Protein AF-A0A973RMR7-F1 (afdb_monomer_lite)

pLDDT: mean 83.88, std 19.22, range [31.8, 98.25]

Structure (mmCIF, N/CA/C/O backbone):
data_AF-A0A973RMR7-F1
#
_entry.id   AF-A0A973RMR7-F1
#
loop_
_atom_site.group_PDB
_atom_site.id
_atom_site.type_symbol
_atom_site.label_atom_id
_atom_site.label_alt_id
_atom_site.label_comp_id
_atom_site.label_asym_id
_atom_site.label_entity_id
_atom_site.label_seq_id
_atom_site.pdbx_PDB_ins_code
_atom_site.Cartn_x
_atom_site.Cartn_y
_atom_site.Cartn_z
_atom_site.occupancy
_atom_site.B_iso_or_equiv
_atom_site.auth_seq_id
_atom_site.auth_comp_id
_atom_site.auth_asym_id
_atom_site.auth_atom_id
_atom_site.pdbx_PDB_model_num
ATOM 1 N N . MET A 1 1 ? 3.724 9.088 3.576 1.00 36.47 1 MET A N 1
ATOM 2 C CA . MET A 1 1 ? 3.525 9.500 2.167 1.00 36.47 1 MET A CA 1
ATOM 3 C C . MET A 1 1 ? 2.752 8.393 1.488 1.00 36.47 1 MET A C 1
ATOM 5 O O . MET A 1 1 ? 3.232 7.269 1.512 1.00 36.47 1 MET A O 1
ATOM 9 N N . ALA A 1 2 ? 1.560 8.678 0.967 1.00 46.03 2 ALA A N 1
ATOM 10 C CA . ALA A 1 2 ? 0.826 7.706 0.164 1.00 46.03 2 ALA A CA 1
ATOM 11 C C . ALA A 1 2 ? 1.626 7.434 -1.120 1.00 46.03 2 ALA A C 1
ATOM 13 O O . ALA A 1 2 ? 1.956 8.371 -1.848 1.00 46.03 2 ALA A O 1
ATOM 14 N N . THR A 1 3 ? 2.009 6.178 -1.343 1.00 65.12 3 THR A N 1
ATOM 15 C CA . THR A 1 3 ? 2.605 5.732 -2.605 1.00 65.12 3 THR A CA 1
ATOM 16 C C . THR A 1 3 ? 1.536 5.850 -3.687 1.00 65.12 3 THR A C 1
ATOM 18 O O . THR A 1 3 ? 0.402 5.440 -3.455 1.00 65.12 3 THR A O 1
ATOM 21 N N . ASP A 1 4 ? 1.867 6.451 -4.833 1.00 80.69 4 ASP A N 1
ATOM 22 C CA . ASP A 1 4 ? 0.968 6.487 -5.990 1.00 80.69 4 ASP A CA 1
ATOM 23 C C . ASP A 1 4 ? 0.630 5.035 -6.383 1.00 80.69 4 ASP A C 1
ATOM 25 O O . ASP A 1 4 ? 1.552 4.313 -6.775 1.00 80.69 4 ASP A O 1
ATOM 29 N N . PRO A 1 5 ? -0.632 4.574 -6.254 1.00 80.00 5 PRO A N 1
ATOM 30 C CA . PRO A 1 5 ? -0.984 3.171 -6.496 1.00 80.00 5 PRO A CA 1
ATOM 31 C C . PRO A 1 5 ? -0.630 2.738 -7.923 1.00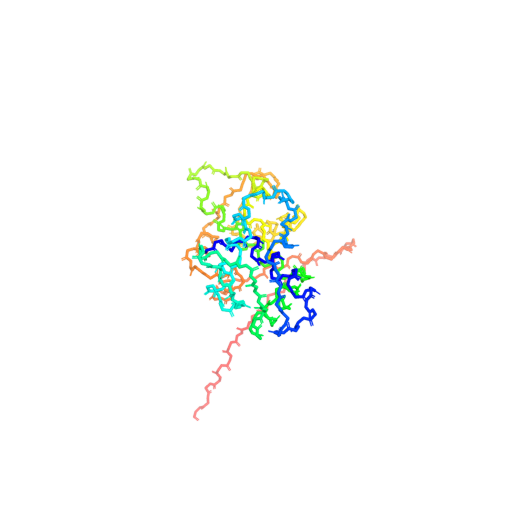 80.00 5 PRO A C 1
ATOM 33 O O . PRO A 1 5 ? -0.222 1.602 -8.161 1.00 80.00 5 PRO A O 1
ATOM 36 N N . HIS A 1 6 ? -0.669 3.682 -8.860 1.00 89.25 6 HIS A N 1
ATOM 37 C CA . HIS A 1 6 ? -0.343 3.445 -10.254 1.00 89.25 6 HIS A CA 1
ATOM 38 C C . HIS A 1 6 ? 1.160 3.278 -10.508 1.00 89.25 6 HIS A C 1
ATOM 40 O O . HIS A 1 6 ? 1.548 2.678 -11.510 1.00 89.25 6 HIS A O 1
ATOM 46 N N . ALA A 1 7 ? 2.025 3.772 -9.615 1.00 92.19 7 ALA A N 1
ATOM 47 C CA . ALA A 1 7 ? 3.462 3.533 -9.715 1.00 92.19 7 ALA A CA 1
ATOM 48 C C . ALA A 1 7 ? 3.795 2.053 -9.480 1.00 92.19 7 ALA A C 1
ATOM 50 O O . ALA A 1 7 ? 4.645 1.505 -10.179 1.00 92.19 7 ALA A O 1
ATOM 51 N N . ASP A 1 8 ? 3.110 1.396 -8.543 1.00 92.00 8 ASP A N 1
ATOM 52 C CA . ASP A 1 8 ? 3.277 -0.038 -8.292 1.00 92.00 8 ASP A CA 1
ATOM 53 C C . ASP A 1 8 ? 2.728 -0.888 -9.445 1.00 92.00 8 ASP A C 1
ATOM 55 O O . ASP A 1 8 ? 3.419 -1.789 -9.922 1.00 92.00 8 ASP A O 1
ATOM 59 N N . GLU A 1 9 ? 1.544 -0.546 -9.968 1.00 91.88 9 GLU A N 1
ATOM 60 C CA . GLU A 1 9 ? 0.986 -1.190 -11.166 1.00 91.88 9 GLU A CA 1
ATOM 61 C C . GLU A 1 9 ? 1.939 -1.090 -12.370 1.00 91.88 9 GLU A C 1
ATOM 63 O O . GLU A 1 9 ? 2.210 -2.089 -13.042 1.00 91.88 9 GLU A O 1
ATOM 68 N N . LEU A 1 10 ? 2.484 0.105 -12.637 1.00 93.88 10 LEU A N 1
ATOM 69 C CA . LEU A 1 10 ? 3.446 0.325 -13.720 1.00 93.88 10 LEU A CA 1
ATOM 70 C C . LEU A 1 10 ? 4.733 -0.483 -13.504 1.00 93.88 10 LEU A C 1
ATOM 72 O O . LEU A 1 10 ? 5.285 -1.036 -14.457 1.00 93.88 10 LEU A O 1
ATOM 76 N N . LEU A 1 11 ? 5.209 -0.565 -12.260 1.00 95.25 11 LEU A N 1
ATOM 77 C CA . LEU A 1 11 ? 6.409 -1.314 -11.902 1.00 95.25 11 LEU A CA 1
ATOM 78 C C . LEU A 1 11 ? 6.220 -2.825 -12.123 1.00 95.25 11 LEU A C 1
ATOM 80 O O . LEU A 1 11 ? 7.107 -3.476 -12.682 1.00 95.25 11 LEU A O 1
ATOM 84 N N . PHE A 1 12 ? 5.065 -3.380 -11.748 1.00 94.50 12 PHE A N 1
ATOM 85 C CA . PHE A 1 12 ? 4.734 -4.788 -11.990 1.00 94.50 12 PHE A CA 1
ATOM 86 C C . PHE A 1 12 ? 4.559 -5.097 -13.472 1.00 94.50 12 PHE A C 1
ATOM 88 O O . PHE A 1 12 ? 5.142 -6.071 -13.957 1.00 94.50 12 PHE A O 1
ATOM 95 N N . TRP A 1 13 ? 3.845 -4.240 -14.206 1.00 94.94 13 TRP A N 1
ATOM 96 C CA . TRP A 1 13 ? 3.714 -4.369 -15.655 1.00 94.94 13 TRP A CA 1
ATOM 97 C C . TRP A 1 13 ? 5.076 -4.358 -16.350 1.00 94.94 13 TRP A C 1
ATOM 99 O O . TRP A 1 13 ? 5.323 -5.165 -17.249 1.00 94.94 13 TRP A O 1
ATOM 109 N N . ALA A 1 14 ? 5.980 -3.471 -15.926 1.00 95.81 14 ALA A N 1
ATOM 110 C CA . ALA A 1 14 ? 7.320 -3.398 -16.486 1.00 95.81 14 ALA A CA 1
ATOM 111 C C . ALA A 1 14 ? 8.118 -4.678 -16.211 1.00 95.81 14 ALA A C 1
ATOM 113 O O . ALA A 1 14 ? 8.730 -5.216 -17.132 1.00 95.81 14 ALA A O 1
ATOM 114 N N . LEU A 1 15 ? 8.062 -5.203 -14.982 1.00 96.56 15 LEU A N 1
ATOM 115 C CA . LEU A 1 15 ? 8.720 -6.461 -14.615 1.00 96.56 15 LEU A CA 1
ATOM 116 C C . LEU A 1 15 ? 8.210 -7.642 -15.454 1.00 96.56 15 LEU A C 1
ATOM 118 O O . LEU A 1 15 ? 9.006 -8.471 -15.887 1.00 96.56 15 LEU A O 1
ATOM 122 N N . GLU A 1 16 ? 6.902 -7.717 -15.706 1.00 94.88 16 GLU A N 1
ATOM 123 C CA . GLU A 1 16 ? 6.293 -8.768 -16.541 1.00 94.88 16 GLU A CA 1
ATOM 124 C C . GLU A 1 16 ? 6.674 -8.618 -18.007 1.00 94.88 16 GLU A C 1
ATOM 126 O O . GLU A 1 16 ? 7.052 -9.592 -18.654 1.00 94.88 16 GLU A O 1
ATOM 131 N N . SER A 1 17 ? 6.620 -7.389 -18.514 1.00 95.50 17 SER A N 1
ATOM 132 C CA . SER A 1 17 ? 6.880 -7.088 -19.920 1.00 95.50 17 SER A CA 1
ATOM 133 C C . SER A 1 17 ? 8.334 -7.333 -20.315 1.00 95.50 17 SER A C 1
ATOM 135 O O . SER A 1 17 ? 8.595 -7.692 -21.462 1.00 95.50 17 SER A O 1
ATOM 137 N N . THR A 1 18 ? 9.282 -7.142 -19.392 1.00 95.69 18 THR A N 1
ATOM 138 C CA . THR A 1 18 ? 10.713 -7.353 -19.662 1.00 95.69 18 THR A CA 1
ATOM 139 C C . THR A 1 18 ? 11.257 -8.663 -19.110 1.00 95.69 18 THR A C 1
ATOM 141 O O . THR A 1 18 ? 12.414 -8.982 -19.372 1.00 95.69 18 THR A O 1
ATOM 144 N N . ALA A 1 19 ? 10.474 -9.406 -18.320 1.00 94.38 19 ALA A N 1
ATOM 145 C CA . ALA A 1 19 ? 10.962 -10.532 -17.520 1.00 94.38 19 ALA A CA 1
ATOM 146 C C . ALA A 1 19 ? 12.213 -10.174 -16.680 1.00 94.38 19 ALA A C 1
ATOM 148 O O . ALA A 1 19 ? 13.113 -10.995 -16.503 1.00 94.38 19 ALA A O 1
ATOM 149 N N . GLY A 1 20 ? 12.288 -8.927 -16.198 1.00 92.31 20 GLY A N 1
ATOM 150 C CA . GLY A 1 20 ? 13.421 -8.408 -15.424 1.00 92.31 20 GLY A CA 1
ATOM 151 C C . GLY A 1 20 ? 14.620 -7.924 -16.250 1.00 92.31 20 GLY A C 1
ATOM 152 O O . GLY A 1 20 ? 15.616 -7.493 -15.669 1.00 92.31 20 GLY A O 1
ATOM 153 N N . ASP A 1 21 ? 14.553 -7.939 -17.585 1.00 93.94 21 ASP A N 1
ATOM 154 C CA . ASP 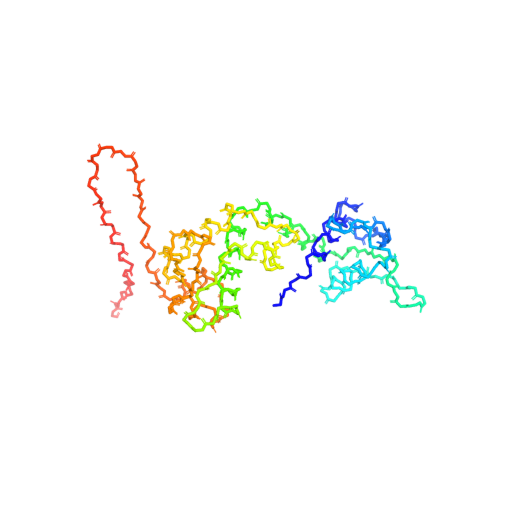A 1 21 ? 15.616 -7.397 -18.437 1.00 93.94 21 ASP A CA 1
ATOM 155 C C . ASP A 1 21 ? 15.699 -5.864 -18.315 1.00 93.94 21 ASP A C 1
ATOM 157 O O . ASP A 1 21 ? 14.812 -5.125 -18.750 1.00 93.94 21 ASP A O 1
ATOM 161 N N . THR A 1 22 ? 16.800 -5.376 -17.737 1.00 95.56 22 THR A N 1
ATOM 162 C CA . THR A 1 22 ? 17.070 -3.942 -17.529 1.00 95.56 22 THR A CA 1
ATOM 163 C C . THR A 1 22 ? 17.533 -3.216 -18.795 1.00 95.56 22 THR A C 1
ATOM 165 O O . THR A 1 22 ? 17.734 -2.004 -18.773 1.00 95.56 22 THR A O 1
ATOM 168 N N . THR A 1 23 ? 17.767 -3.935 -19.894 1.00 94.19 23 THR A N 1
ATOM 169 C CA . THR A 1 23 ? 18.162 -3.355 -21.189 1.00 94.19 23 THR A CA 1
ATOM 170 C C . THR A 1 23 ? 16.969 -3.108 -22.113 1.00 94.19 23 THR A C 1
ATOM 172 O O . THR A 1 23 ? 17.085 -2.369 -23.096 1.00 94.19 23 THR A O 1
ATOM 175 N N . CYS A 1 24 ? 15.811 -3.683 -21.778 1.00 94.56 24 CYS A N 1
ATOM 176 C CA . CYS A 1 24 ? 14.580 -3.537 -22.533 1.00 94.56 24 CYS A CA 1
ATOM 177 C C . CYS A 1 24 ? 13.926 -2.173 -22.256 1.00 94.56 24 CYS A C 1
ATOM 179 O O . CYS A 1 24 ? 13.585 -1.844 -21.119 1.00 94.56 24 CYS A O 1
ATOM 181 N N . TRP A 1 25 ? 13.739 -1.383 -23.315 1.00 96.12 25 TRP A N 1
ATOM 182 C CA . TRP A 1 25 ? 13.028 -0.107 -23.256 1.00 96.12 25 TRP A CA 1
ATOM 183 C C . TRP A 1 25 ? 11.547 -0.320 -23.562 1.00 96.12 25 TRP A C 1
ATOM 185 O O . TRP A 1 25 ? 11.176 -0.772 -24.646 1.00 96.12 25 TRP A O 1
ATOM 195 N N . LEU A 1 26 ? 10.698 0.041 -22.608 1.00 95.38 26 LEU A N 1
ATOM 196 C CA . LEU A 1 26 ? 9.249 0.003 -22.713 1.00 95.38 26 LEU A CA 1
ATOM 197 C C . LEU A 1 26 ? 8.722 1.375 -23.100 1.00 95.38 26 LEU A C 1
ATOM 199 O O . LEU A 1 26 ? 9.166 2.392 -22.568 1.00 95.38 26 LEU A O 1
ATOM 203 N N . ARG A 1 27 ? 7.739 1.410 -23.999 1.00 93.25 27 ARG A N 1
ATOM 204 C CA . ARG A 1 27 ? 7.025 2.648 -24.305 1.00 93.25 27 ARG A CA 1
ATOM 205 C C . ARG A 1 27 ? 5.936 2.891 -23.273 1.00 93.25 27 ARG A C 1
ATOM 207 O O . ARG A 1 27 ? 5.151 1.989 -22.987 1.00 93.25 27 ARG A O 1
ATOM 214 N N . ILE A 1 28 ? 5.869 4.118 -22.766 1.00 88.75 28 ILE A N 1
ATOM 215 C CA . ILE A 1 28 ? 4.899 4.488 -21.731 1.00 88.75 28 ILE A CA 1
ATOM 216 C C . ILE A 1 28 ? 3.448 4.406 -22.230 1.00 88.75 28 ILE A C 1
ATOM 218 O O . ILE A 1 28 ? 2.555 4.056 -21.471 1.00 88.75 28 ILE A O 1
ATOM 222 N N . ASP A 1 29 ? 3.228 4.664 -23.523 1.00 87.94 29 ASP A N 1
ATOM 223 C CA . ASP A 1 29 ? 1.913 4.658 -24.178 1.00 87.94 29 ASP A CA 1
ATOM 224 C C . ASP A 1 29 ? 1.295 3.257 -24.323 1.00 87.94 29 ASP A C 1
ATOM 226 O O . ASP A 1 29 ? 0.148 3.126 -24.742 1.00 87.94 29 ASP A O 1
ATOM 230 N N . ARG A 1 30 ? 2.049 2.203 -23.986 1.00 88.94 30 ARG A N 1
ATOM 231 C CA . ARG A 1 30 ? 1.573 0.814 -23.982 1.00 88.94 30 ARG A CA 1
ATOM 232 C C . ARG A 1 30 ? 1.043 0.351 -22.634 1.00 88.94 30 ARG A C 1
ATOM 234 O O . ARG A 1 30 ? 0.477 -0.738 -22.568 1.00 88.94 30 ARG A O 1
ATOM 241 N N . TRP A 1 31 ? 1.248 1.135 -21.584 1.00 90.19 31 TRP A N 1
ATOM 242 C CA . TRP A 1 31 ? 0.711 0.845 -20.267 1.00 90.19 31 TRP A CA 1
ATOM 243 C C . TRP A 1 31 ? -0.556 1.664 -20.025 1.00 90.19 31 TRP A C 1
ATOM 245 O O . TRP A 1 31 ? -0.609 2.851 -20.345 1.00 90.19 31 TRP A O 1
ATOM 255 N N . ALA A 1 32 ? -1.561 1.020 -19.438 1.00 84.38 32 ALA A N 1
ATOM 256 C CA . ALA A 1 32 ? -2.772 1.662 -18.958 1.00 84.38 32 ALA A CA 1
ATOM 257 C C . ALA A 1 32 ? -3.109 1.093 -17.570 1.00 84.38 32 ALA A C 1
ATOM 259 O O . ALA A 1 32 ? -3.011 -0.126 -17.391 1.00 84.38 32 ALA A O 1
ATOM 260 N N . PRO A 1 33 ? -3.488 1.939 -16.598 1.00 81.12 33 PRO A N 1
ATOM 261 C CA . PRO A 1 33 ? -3.864 1.483 -15.264 1.00 81.12 33 PRO A CA 1
ATOM 262 C C . PRO A 1 33 ? -5.165 0.677 -15.320 1.00 81.12 33 PRO A C 1
ATOM 264 O O . PRO A 1 33 ? -6.055 0.979 -16.125 1.00 81.12 33 PRO A O 1
ATOM 267 N N . ALA A 1 34 ? -5.300 -0.317 -14.442 1.00 77.31 34 ALA A N 1
ATOM 268 C CA . ALA A 1 34 ? -6.453 -1.223 -14.448 1.00 77.31 34 ALA A CA 1
ATOM 269 C C . ALA A 1 34 ? -7.785 -0.483 -14.214 1.00 77.31 34 ALA A C 1
ATOM 271 O O . ALA A 1 34 ? -8.778 -0.749 -14.893 1.00 77.31 34 ALA A O 1
ATOM 272 N N . ASP A 1 35 ? -7.773 0.501 -13.312 1.00 71.19 35 ASP A N 1
ATOM 273 C CA . ASP A 1 35 ? -8.957 1.273 -12.912 1.00 71.19 35 ASP A CA 1
ATOM 274 C C . ASP A 1 35 ? -9.253 2.474 -13.836 1.00 71.19 35 ASP A C 1
ATOM 276 O O . ASP A 1 35 ? -10.293 3.122 -13.708 1.00 71.19 35 ASP A O 1
ATOM 280 N N . SER A 1 36 ? -8.363 2.785 -14.786 1.00 68.69 36 SER A N 1
ATOM 281 C CA . SER A 1 36 ? -8.552 3.873 -15.757 1.00 68.69 36 SER A CA 1
ATOM 282 C C . SER A 1 36 ? -7.939 3.519 -17.123 1.00 68.69 36 SER A C 1
ATOM 284 O O . SER A 1 36 ? -7.000 4.178 -17.578 1.00 68.69 36 SER A O 1
ATOM 286 N N . PRO A 1 37 ? -8.485 2.503 -17.822 1.00 64.88 37 PRO A N 1
ATOM 287 C CA . PRO A 1 37 ? -7.910 1.973 -19.063 1.00 64.88 37 PRO A CA 1
ATOM 288 C C . PRO A 1 37 ? -7.937 2.982 -20.221 1.00 64.88 37 PRO A C 1
ATOM 290 O O . PRO A 1 37 ? -7.193 2.853 -21.190 1.00 64.88 37 PRO A O 1
ATOM 293 N N . THR A 1 38 ? -8.790 4.002 -20.123 1.00 65.12 38 THR A N 1
ATOM 294 C CA . THR A 1 38 ? -8.836 5.148 -21.029 1.00 65.12 38 THR A CA 1
ATOM 295 C C . THR A 1 38 ? -8.360 6.386 -20.282 1.00 65.12 38 THR A C 1
ATOM 297 O O . THR A 1 38 ? -9.176 7.201 -19.859 1.00 65.12 38 THR A O 1
ATOM 300 N N . ASP A 1 39 ? -7.048 6.515 -20.095 1.00 68.88 39 ASP A N 1
ATOM 301 C CA . ASP A 1 39 ? -6.403 7.782 -19.736 1.00 68.88 39 ASP A CA 1
ATOM 302 C C . ASP A 1 39 ? -5.947 8.492 -21.028 1.00 68.88 39 ASP A C 1
ATOM 304 O O . ASP A 1 39 ? -4.809 8.312 -21.465 1.00 68.88 39 ASP A O 1
ATOM 308 N N . PRO A 1 40 ? -6.827 9.255 -21.708 1.00 62.47 40 PRO A N 1
ATOM 309 C CA . PRO A 1 40 ? -6.496 9.882 -22.983 1.00 62.47 40 PRO A CA 1
ATOM 310 C C . PRO A 1 40 ? -5.440 10.987 -22.855 1.00 62.47 40 PRO A C 1
ATOM 312 O O . PRO A 1 40 ? -4.857 11.357 -23.874 1.00 62.47 40 PRO A O 1
ATOM 315 N N . SER A 1 41 ? -5.197 11.534 -21.654 1.00 71.19 41 SER A N 1
ATOM 316 C CA . SER A 1 41 ? -4.134 12.526 -21.446 1.00 71.19 41 SER A CA 1
ATOM 317 C C . SER A 1 41 ? -2.775 11.879 -21.179 1.00 71.19 41 SER A C 1
ATOM 319 O O . SER A 1 41 ? -1.745 12.506 -21.426 1.00 71.19 41 SER A O 1
ATOM 321 N N . GLY A 1 42 ? -2.755 10.622 -20.725 1.00 80.69 42 GLY A N 1
ATOM 322 C CA . GLY A 1 42 ? -1.537 9.919 -20.323 1.00 80.69 42 GLY A CA 1
ATOM 323 C C . GLY A 1 42 ? -0.919 10.485 -19.043 1.00 80.69 42 GLY A C 1
ATOM 324 O O . GLY A 1 42 ? 0.229 10.164 -18.718 1.00 80.69 42 GLY A O 1
ATOM 325 N N . ASP A 1 43 ? -1.647 11.335 -18.313 1.00 87.06 43 ASP A N 1
ATOM 326 C CA . ASP A 1 43 ? -1.141 11.998 -17.115 1.00 87.06 43 ASP A CA 1
ATOM 327 C C . ASP A 1 43 ? -0.882 10.996 -15.989 1.00 87.06 43 ASP A C 1
ATOM 329 O O . ASP A 1 43 ? 0.068 11.170 -15.222 1.00 87.06 43 ASP A O 1
ATOM 333 N N . VAL A 1 44 ? -1.699 9.942 -15.879 1.00 88.62 44 VAL A N 1
ATOM 334 C CA . VAL A 1 44 ? -1.506 8.887 -14.876 1.00 88.62 44 VAL A CA 1
ATOM 335 C C . VAL A 1 44 ? -0.189 8.168 -15.139 1.00 88.62 44 VAL A C 1
ATOM 337 O O . VAL A 1 44 ? 0.626 8.028 -14.229 1.00 88.62 44 VAL A O 1
ATOM 340 N N . ALA A 1 45 ? 0.068 7.803 -16.395 1.00 90.00 45 ALA A N 1
ATOM 341 C CA . ALA A 1 45 ? 1.307 7.140 -16.782 1.00 90.00 45 ALA A CA 1
ATOM 342 C C . ALA A 1 45 ? 2.531 8.029 -16.542 1.00 90.00 45 ALA A C 1
ATOM 344 O O . ALA A 1 45 ? 3.523 7.578 -15.964 1.00 90.00 45 ALA A O 1
ATOM 345 N N . GLN A 1 46 ? 2.450 9.314 -16.904 1.00 92.12 46 GLN A N 1
ATOM 346 C CA . GLN A 1 46 ? 3.537 10.267 -16.667 1.00 92.12 46 GLN A CA 1
ATOM 347 C C . GLN A 1 46 ? 3.827 10.470 -15.176 1.00 92.12 46 GLN A C 1
ATOM 349 O O . GLN A 1 46 ? 4.997 10.552 -14.789 1.00 92.12 46 GLN A O 1
ATOM 354 N N . ARG A 1 47 ? 2.798 10.525 -14.321 1.00 92.31 47 ARG A N 1
ATOM 355 C CA . ARG A 1 47 ? 2.982 10.614 -12.863 1.00 92.31 47 ARG A CA 1
ATOM 356 C C . ARG A 1 47 ? 3.587 9.337 -12.288 1.00 92.31 47 ARG A C 1
ATOM 358 O O . ARG A 1 47 ? 4.570 9.431 -11.553 1.00 92.31 47 ARG A O 1
ATOM 365 N N . ALA A 1 48 ? 3.076 8.172 -12.680 1.00 92.44 48 ALA A N 1
ATOM 366 C CA . ALA A 1 48 ? 3.576 6.878 -12.229 1.00 92.44 48 ALA A CA 1
ATOM 367 C C . ALA A 1 48 ? 5.061 6.698 -12.586 1.00 92.44 48 ALA A C 1
ATOM 369 O O . ALA A 1 48 ? 5.889 6.456 -11.703 1.00 92.44 48 ALA A O 1
ATOM 370 N N . VAL A 1 49 ? 5.443 6.917 -13.853 1.00 94.50 49 VAL A N 1
ATOM 371 C CA . VAL A 1 49 ? 6.846 6.774 -14.277 1.00 94.50 49 VAL A CA 1
ATOM 372 C C . VAL A 1 49 ? 7.747 7.812 -13.610 1.00 94.50 49 VAL A C 1
ATOM 374 O O . VAL A 1 49 ? 8.868 7.491 -13.225 1.00 94.50 49 VAL A O 1
ATOM 377 N N . SER A 1 50 ? 7.267 9.045 -13.414 1.00 93.44 50 SER A N 1
ATOM 378 C CA . SER A 1 50 ? 8.042 10.090 -12.735 1.00 93.44 50 SER A CA 1
ATOM 379 C C . SER A 1 50 ? 8.293 9.740 -11.270 1.00 93.44 50 SER A C 1
ATOM 381 O O . SER A 1 50 ? 9.403 9.945 -10.780 1.00 93.44 50 SER A O 1
ATOM 383 N N . THR A 1 51 ? 7.300 9.159 -10.593 1.00 94.31 51 THR A N 1
ATOM 384 C CA . THR A 1 51 ? 7.438 8.639 -9.226 1.00 94.31 51 THR A CA 1
ATOM 385 C C . THR A 1 51 ? 8.489 7.532 -9.170 1.00 94.31 51 THR A C 1
ATOM 387 O O . THR A 1 51 ? 9.385 7.586 -8.328 1.00 94.31 51 THR A O 1
ATOM 390 N N . LEU A 1 52 ? 8.454 6.572 -10.100 1.00 95.62 52 LEU A N 1
ATOM 391 C CA . LEU A 1 52 ? 9.454 5.499 -10.165 1.00 95.62 52 LEU A CA 1
ATOM 392 C C . LEU A 1 52 ? 10.862 6.015 -10.502 1.00 95.62 52 LEU A C 1
ATOM 394 O O . LEU A 1 52 ? 11.844 5.502 -9.967 1.00 95.62 52 LEU A O 1
ATOM 398 N N . MET A 1 53 ? 10.978 7.036 -11.357 1.00 95.50 53 MET A N 1
ATOM 399 C CA . MET A 1 53 ? 12.260 7.681 -11.665 1.00 95.50 53 MET A CA 1
ATOM 400 C C . MET A 1 53 ? 12.830 8.407 -10.446 1.00 95.50 53 MET A C 1
ATOM 402 O O . MET A 1 53 ? 14.026 8.309 -10.189 1.00 95.50 53 MET A O 1
ATOM 406 N N . ALA A 1 54 ? 11.992 9.115 -9.682 1.00 94.81 54 ALA A N 1
ATOM 407 C CA . ALA A 1 54 ? 12.406 9.796 -8.454 1.00 94.81 54 ALA A CA 1
ATOM 408 C C . ALA A 1 54 ? 12.876 8.814 -7.365 1.00 94.81 54 ALA A C 1
ATOM 410 O O . ALA A 1 54 ? 13.682 9.180 -6.516 1.00 94.81 54 ALA A O 1
ATOM 411 N N . GLN A 1 55 ? 12.390 7.572 -7.410 1.00 95.00 55 GLN A N 1
ATOM 412 C CA . GLN A 1 55 ? 12.827 6.468 -6.552 1.00 95.00 55 GLN A CA 1
ATOM 413 C C . GLN A 1 55 ? 14.012 5.674 -7.136 1.00 95.00 55 GLN A C 1
ATOM 415 O O . GLN A 1 55 ? 14.407 4.669 -6.554 1.00 95.00 55 GLN A O 1
ATOM 420 N N . GLU A 1 56 ? 14.553 6.080 -8.292 1.00 96.81 56 GLU A N 1
ATOM 421 C CA . GLU A 1 56 ? 15.642 5.391 -9.010 1.00 96.81 56 GLU A CA 1
ATOM 422 C C . GLU A 1 56 ? 15.321 3.932 -9.407 1.00 96.81 56 GLU A C 1
ATOM 424 O O . GLU A 1 56 ? 16.209 3.126 -9.708 1.00 96.81 56 GLU A O 1
ATOM 429 N N . LEU A 1 57 ? 14.035 3.576 -9.455 1.00 97.19 57 LEU A N 1
ATOM 430 C CA . LEU A 1 57 ? 13.569 2.240 -9.840 1.00 97.19 57 LEU A CA 1
ATOM 431 C C . LEU A 1 57 ? 13.508 2.075 -11.361 1.00 97.19 57 LEU A C 1
ATOM 433 O O . LEU A 1 57 ? 13.620 0.965 -11.878 1.00 97.19 57 LEU A O 1
ATOM 437 N N . VAL A 1 58 ? 13.382 3.179 -12.095 1.00 97.12 58 VAL A N 1
ATOM 438 C CA . VAL A 1 58 ? 13.418 3.187 -13.560 1.00 97.12 58 VAL A CA 1
ATOM 439 C C . VAL A 1 58 ? 14.297 4.316 -14.082 1.00 97.12 58 VAL A C 1
ATOM 441 O O . VAL A 1 58 ? 14.455 5.358 -13.445 1.00 97.12 58 VAL A O 1
ATOM 444 N N . THR A 1 59 ? 14.837 4.127 -15.279 1.00 96.88 59 THR A N 1
ATOM 445 C CA . THR A 1 59 ? 15.460 5.184 -16.084 1.00 96.88 59 THR A CA 1
ATOM 446 C C . THR A 1 59 ? 14.545 5.528 -17.250 1.00 96.88 59 THR A C 1
ATOM 448 O O . THR A 1 59 ? 13.915 4.650 -17.830 1.00 96.88 59 THR A O 1
ATOM 451 N N . GLY A 1 60 ? 14.451 6.813 -17.596 1.00 94.56 60 GLY A N 1
ATOM 452 C CA . GLY A 1 60 ? 13.529 7.303 -18.623 1.00 94.56 60 GLY A CA 1
ATOM 453 C C . GLY A 1 60 ? 14.234 8.070 -19.736 1.00 94.56 60 GLY A C 1
ATOM 454 O O . GLY A 1 60 ? 15.175 8.825 -19.487 1.00 94.56 60 GLY A O 1
ATOM 455 N N . ARG A 1 61 ? 13.736 7.924 -20.965 1.00 94.69 61 ARG A N 1
ATOM 456 C CA . ARG A 1 61 ? 14.034 8.795 -22.107 1.00 94.69 61 ARG A CA 1
ATOM 457 C C . ARG A 1 61 ? 12.897 9.780 -22.287 1.00 94.69 61 ARG A C 1
ATOM 459 O O . ARG A 1 61 ? 11.726 9.403 -22.280 1.00 94.69 61 ARG A O 1
ATOM 466 N N . ARG A 1 62 ? 13.253 11.047 -22.471 1.00 93.25 62 ARG A N 1
ATOM 467 C CA . ARG A 1 62 ? 12.294 12.142 -22.606 1.00 93.25 62 ARG A CA 1
ATOM 468 C C . ARG A 1 62 ? 12.262 12.659 -24.036 1.00 93.25 62 ARG A C 1
ATOM 470 O O . ARG A 1 62 ? 13.303 12.771 -24.680 1.00 93.25 62 ARG A O 1
ATOM 477 N N . ALA A 1 63 ? 11.068 12.993 -24.509 1.00 90.12 63 ALA A N 1
ATOM 478 C CA . ALA A 1 63 ? 10.902 13.786 -25.717 1.00 90.12 63 ALA A CA 1
ATOM 479 C C . ALA A 1 63 ? 11.340 15.241 -25.478 1.00 90.12 63 ALA A C 1
ATOM 481 O O . ALA A 1 63 ? 11.564 15.669 -24.345 1.00 90.12 63 ALA A O 1
ATOM 482 N N . ILE A 1 64 ? 11.392 16.028 -26.557 1.00 87.06 64 ILE A N 1
ATOM 483 C CA . ILE A 1 64 ? 11.653 17.479 -26.503 1.00 87.06 64 ILE A CA 1
ATOM 484 C C . ILE A 1 64 ? 10.622 18.1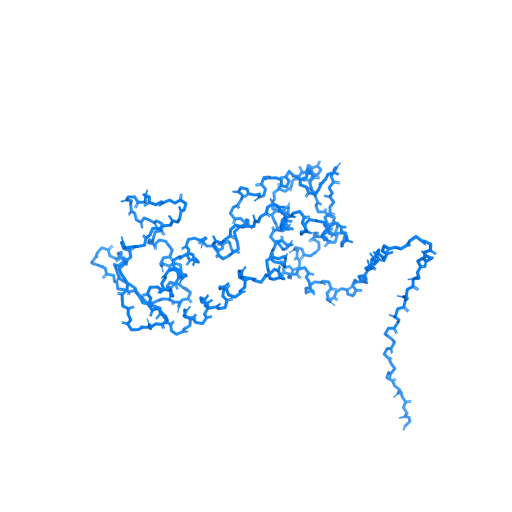99 -25.618 1.00 87.06 64 ILE A C 1
ATOM 486 O O . ILE A 1 64 ? 10.947 19.177 -24.960 1.00 87.06 64 ILE A O 1
ATOM 490 N N . THR A 1 65 ? 9.397 17.675 -25.534 1.00 86.25 65 THR A N 1
ATOM 491 C CA . THR A 1 65 ? 8.335 18.164 -24.642 1.00 86.25 65 THR A CA 1
ATOM 492 C C . THR A 1 65 ? 8.575 17.847 -23.158 1.00 86.25 65 THR A C 1
ATOM 494 O O . THR A 1 65 ? 7.703 18.101 -22.336 1.00 86.25 65 THR A O 1
ATOM 497 N N . HIS A 1 66 ? 9.728 17.270 -22.802 1.00 86.06 66 HIS A N 1
ATOM 498 C CA . HIS A 1 66 ? 10.119 16.803 -21.464 1.00 86.06 66 HIS A CA 1
ATOM 499 C C . HIS A 1 66 ? 9.299 15.642 -20.880 1.00 86.06 66 HIS A C 1
ATOM 501 O O . HIS A 1 66 ? 9.646 15.144 -19.802 1.00 86.06 66 HIS A O 1
ATOM 507 N N . LEU A 1 67 ? 8.285 15.171 -21.606 1.00 89.12 67 LEU A N 1
ATOM 508 C CA . LEU A 1 67 ? 7.512 13.975 -21.283 1.00 89.12 67 LEU A CA 1
ATOM 509 C C . LEU A 1 67 ? 8.363 12.721 -21.461 1.00 89.12 67 LEU A C 1
ATOM 511 O O . LEU A 1 67 ? 9.127 12.617 -22.426 1.00 89.12 67 LEU A O 1
ATOM 515 N N . VAL A 1 68 ? 8.224 11.764 -20.546 1.00 90.88 68 VAL A N 1
ATOM 516 C CA . VAL A 1 68 ? 8.866 10.454 -20.680 1.00 90.88 68 VAL A CA 1
ATOM 517 C C . VAL A 1 68 ? 8.152 9.698 -21.794 1.00 90.88 68 VAL A C 1
ATOM 519 O O . VAL A 1 68 ? 6.931 9.622 -21.794 1.00 90.88 68 VAL A O 1
ATOM 522 N N . VAL A 1 69 ? 8.891 9.169 -22.763 1.00 92.69 69 VAL A N 1
ATOM 523 C CA . VAL A 1 69 ? 8.322 8.391 -23.882 1.00 92.69 69 VAL A CA 1
ATOM 524 C C . VAL A 1 69 ? 8.670 6.915 -23.786 1.00 92.69 69 VAL A C 1
ATOM 526 O O . VAL A 1 69 ? 7.871 6.058 -24.160 1.00 92.69 69 VAL A O 1
ATOM 529 N N . GLU A 1 70 ? 9.847 6.623 -23.242 1.00 95.00 70 GLU A N 1
ATOM 530 C CA . GLU A 1 70 ? 10.332 5.273 -23.004 1.00 95.00 70 GLU A CA 1
ATOM 531 C C . GLU A 1 70 ? 10.986 5.203 -21.632 1.00 95.00 70 GLU A C 1
ATOM 533 O O . GLU A 1 70 ? 11.555 6.191 -21.157 1.00 95.00 70 GLU A O 1
ATOM 538 N N . PHE A 1 71 ? 10.956 4.031 -21.019 1.00 96.94 71 PHE A N 1
ATOM 539 C CA . PHE A 1 71 ? 11.653 3.775 -19.771 1.00 96.94 71 PHE A CA 1
ATOM 540 C C . PHE A 1 71 ? 12.141 2.327 -19.694 1.00 96.94 71 PHE A C 1
ATOM 542 O O . PHE A 1 71 ? 11.660 1.463 -20.421 1.00 96.94 71 PHE A O 1
ATOM 549 N N . SER A 1 72 ? 13.102 2.062 -18.818 1.00 97.56 72 SER A N 1
ATOM 550 C CA . SER A 1 72 ? 13.605 0.719 -18.517 1.00 97.56 72 SER A CA 1
ATOM 551 C C . SER A 1 72 ? 13.769 0.550 -17.011 1.00 97.56 72 SER A C 1
ATOM 553 O O . SER A 1 72 ? 14.080 1.518 -16.310 1.00 97.56 72 SER A O 1
ATOM 555 N N . LEU A 1 73 ? 13.583 -0.671 -16.507 1.00 97.88 73 LEU A N 1
ATOM 556 C CA . LEU A 1 73 ? 13.861 -0.984 -15.106 1.00 97.88 73 LEU A CA 1
ATOM 557 C C . LEU A 1 73 ? 15.352 -0.812 -14.807 1.00 97.88 73 LEU A C 1
ATOM 559 O O . LEU A 1 73 ? 16.207 -1.222 -15.593 1.00 97.88 73 LEU A O 1
ATOM 563 N N . THR A 1 74 ? 15.674 -0.265 -13.638 1.00 98.25 74 THR A N 1
ATOM 564 C CA . THR A 1 74 ? 17.026 -0.392 -13.085 1.00 98.25 74 THR A CA 1
ATOM 565 C C . THR A 1 74 ? 17.174 -1.749 -12.391 1.00 98.25 74 THR A C 1
ATOM 567 O O . THR A 1 74 ? 16.173 -2.374 -12.032 1.00 98.25 74 THR A O 1
ATOM 570 N N . PRO A 1 75 ? 18.404 -2.211 -12.101 1.00 97.88 75 PRO A N 1
ATOM 571 C CA . PRO A 1 75 ? 18.591 -3.388 -11.253 1.00 97.88 75 PRO A CA 1
ATOM 572 C C . PRO A 1 75 ? 17.938 -3.244 -9.869 1.00 97.88 75 PRO A C 1
ATOM 574 O O . PRO A 1 75 ? 17.520 -4.236 -9.278 1.00 97.88 75 PRO A O 1
ATOM 577 N N . ALA A 1 76 ? 17.863 -2.018 -9.334 1.00 97.50 76 ALA A N 1
ATOM 578 C CA . ALA A 1 76 ? 17.134 -1.737 -8.099 1.00 97.50 76 ALA A CA 1
ATOM 579 C C . ALA A 1 76 ? 15.617 -1.857 -8.304 1.00 97.50 76 ALA A C 1
ATOM 581 O O . ALA A 1 76 ? 14.953 -2.472 -7.476 1.00 97.50 76 ALA A O 1
ATOM 582 N N . GLY A 1 77 ? 15.102 -1.363 -9.433 1.00 97.06 77 GLY A N 1
ATOM 583 C CA . GLY A 1 77 ? 13.712 -1.528 -9.850 1.00 97.06 77 GLY A CA 1
ATOM 584 C C . GLY A 1 77 ? 13.267 -2.979 -9.936 1.00 97.06 77 GLY A C 1
ATOM 585 O O . GLY A 1 77 ? 12.219 -3.305 -9.395 1.00 97.06 77 GLY A O 1
ATOM 586 N N . VAL A 1 78 ? 14.073 -3.857 -10.543 1.00 97.81 78 VAL A N 1
ATOM 587 C CA . VAL A 1 78 ? 13.765 -5.298 -10.629 1.00 97.81 78 VAL A CA 1
ATOM 588 C C . VAL A 1 78 ? 13.623 -5.908 -9.235 1.00 97.81 78 VAL A C 1
ATOM 590 O O . VAL A 1 78 ? 12.578 -6.468 -8.918 1.00 97.81 78 VAL A O 1
ATOM 593 N N . ARG A 1 79 ? 14.633 -5.730 -8.371 1.00 97.69 79 ARG A N 1
ATOM 594 C CA . ARG A 1 79 ? 14.604 -6.279 -7.004 1.00 97.69 79 ARG A CA 1
ATOM 595 C C . ARG A 1 79 ? 13.436 -5.738 -6.189 1.00 97.69 79 ARG A C 1
ATOM 597 O O . ARG A 1 79 ? 12.823 -6.471 -5.421 1.00 97.69 79 ARG A O 1
ATOM 604 N N . GLU A 1 80 ? 13.147 -4.450 -6.330 1.00 96.25 80 GLU A N 1
ATOM 605 C CA . GLU A 1 80 ? 12.048 -3.818 -5.614 1.00 96.25 80 GLU A CA 1
ATOM 606 C C . GLU A 1 80 ? 10.688 -4.306 -6.123 1.00 96.25 80 GLU A C 1
ATOM 608 O O . GLU A 1 80 ? 9.809 -4.591 -5.315 1.00 96.25 80 GLU A O 1
ATOM 613 N N . ALA A 1 81 ? 10.526 -4.469 -7.436 1.00 94.75 81 ALA A N 1
ATOM 614 C CA . ALA A 1 81 ? 9.322 -5.024 -8.042 1.00 94.75 81 ALA A CA 1
ATOM 615 C C . ALA A 1 81 ? 9.066 -6.464 -7.568 1.00 94.75 81 ALA A C 1
ATOM 617 O O . ALA A 1 81 ? 7.953 -6.787 -7.156 1.00 94.75 81 ALA A O 1
ATOM 618 N N . GLU A 1 82 ? 10.099 -7.310 -7.557 1.00 95.19 82 GLU A N 1
ATOM 619 C CA . GLU A 1 82 ? 10.020 -8.682 -7.040 1.00 95.19 82 GLU A CA 1
ATOM 620 C C . GLU A 1 82 ? 9.645 -8.695 -5.555 1.00 95.19 82 GLU A C 1
ATOM 622 O O . GLU A 1 82 ? 8.668 -9.338 -5.170 1.00 95.19 82 GLU A O 1
ATOM 627 N N . ARG A 1 83 ? 10.339 -7.902 -4.730 1.00 95.50 83 ARG A N 1
ATOM 628 C CA . ARG A 1 83 ? 10.054 -7.780 -3.293 1.00 95.50 83 ARG A CA 1
ATOM 629 C C . ARG A 1 83 ? 8.618 -7.316 -3.029 1.00 95.50 83 ARG A C 1
ATOM 631 O O . ARG A 1 83 ? 7.957 -7.840 -2.132 1.00 95.50 83 ARG A O 1
ATOM 638 N N . ARG A 1 84 ? 8.128 -6.319 -3.774 1.00 94.69 84 ARG A N 1
ATOM 639 C CA . ARG A 1 84 ? 6.748 -5.817 -3.652 1.00 94.69 84 ARG A CA 1
ATOM 640 C C . ARG A 1 84 ? 5.739 -6.875 -4.091 1.00 94.69 84 ARG A C 1
ATOM 642 O O . ARG A 1 84 ? 4.764 -7.088 -3.378 1.00 94.69 84 ARG A O 1
ATOM 649 N N . ARG A 1 85 ? 5.998 -7.600 -5.183 1.00 92.12 85 ARG A N 1
ATOM 650 C CA . ARG A 1 85 ? 5.145 -8.708 -5.643 1.00 92.12 85 ARG A CA 1
ATOM 651 C C . ARG A 1 85 ? 5.055 -9.828 -4.605 1.00 92.12 85 ARG A C 1
ATOM 653 O O . ARG A 1 85 ? 3.961 -10.298 -4.302 1.00 92.12 85 ARG A O 1
ATOM 660 N N . GLU A 1 86 ? 6.180 -10.228 -4.020 1.00 94.06 86 GLU A N 1
ATOM 661 C CA . GLU A 1 86 ? 6.205 -11.208 -2.928 1.00 94.06 86 GLU A CA 1
ATOM 662 C C . GLU A 1 86 ? 5.429 -10.715 -1.701 1.00 94.06 86 GLU A C 1
ATOM 664 O O . GLU A 1 86 ? 4.710 -11.485 -1.062 1.00 94.06 86 GLU A O 1
ATOM 669 N N . ALA A 1 87 ? 5.534 -9.423 -1.380 1.00 93.38 87 ALA A N 1
ATOM 670 C CA . ALA A 1 87 ? 4.783 -8.826 -0.285 1.00 93.38 87 ALA A CA 1
ATOM 671 C C . ALA A 1 87 ? 3.269 -8.840 -0.552 1.00 93.38 87 ALA A C 1
ATOM 673 O O . ALA A 1 87 ? 2.517 -9.204 0.349 1.00 93.38 87 ALA A O 1
ATOM 674 N N . VAL A 1 88 ? 2.820 -8.520 -1.770 1.00 91.88 88 VAL A N 1
ATOM 675 C CA . VAL A 1 88 ? 1.400 -8.611 -2.164 1.00 91.88 88 VAL A CA 1
ATOM 676 C C . VAL A 1 88 ? 0.887 -10.050 -2.057 1.00 91.88 88 VAL A C 1
ATOM 678 O O . VAL A 1 88 ? -0.213 -10.278 -1.577 1.00 91.88 88 VAL A O 1
ATOM 681 N N . ALA A 1 89 ? 1.686 -11.060 -2.399 1.00 92.25 89 ALA A N 1
ATOM 682 C CA . ALA A 1 89 ? 1.276 -12.456 -2.209 1.00 92.25 89 ALA A CA 1
ATOM 683 C C . ALA A 1 89 ? 1.271 -12.905 -0.729 1.00 92.25 89 ALA A C 1
ATOM 685 O O . ALA A 1 89 ? 0.732 -13.960 -0.383 1.00 92.25 89 ALA A O 1
ATOM 686 N N . SER A 1 90 ? 1.886 -12.132 0.168 1.00 96.06 90 SER A N 1
ATOM 687 C CA . SER A 1 90 ? 2.061 -12.492 1.571 1.00 96.06 90 SER A CA 1
ATOM 688 C C . SER A 1 90 ? 0.907 -11.987 2.431 1.00 96.06 90 SER A C 1
ATOM 690 O O . SER A 1 90 ? 0.859 -10.818 2.817 1.00 96.06 90 SER A O 1
ATOM 692 N N . ARG A 1 91 ? 0.040 -12.913 2.865 1.00 95.31 91 ARG A N 1
ATOM 693 C CA . ARG A 1 91 ? -1.028 -12.632 3.845 1.00 95.31 91 ARG A CA 1
ATOM 694 C C . ARG A 1 91 ? -0.511 -11.883 5.077 1.00 95.31 91 ARG A C 1
ATOM 696 O O . ARG A 1 91 ? -1.152 -10.957 5.557 1.00 95.31 91 ARG A O 1
ATOM 703 N N . ARG A 1 92 ? 0.669 -12.263 5.584 1.00 95.50 92 ARG A N 1
ATOM 704 C CA . ARG A 1 92 ? 1.284 -11.603 6.746 1.00 95.50 92 ARG A CA 1
ATOM 705 C C . ARG A 1 92 ? 1.615 -10.139 6.452 1.00 95.50 92 ARG A C 1
ATOM 707 O O . ARG A 1 92 ? 1.335 -9.293 7.293 1.00 95.50 92 ARG A O 1
ATOM 714 N N . ALA A 1 93 ? 2.222 -9.851 5.300 1.00 95.19 93 ALA A N 1
ATOM 715 C CA . ALA A 1 93 ? 2.601 -8.488 4.933 1.00 95.19 93 ALA A CA 1
ATOM 716 C C . ALA A 1 93 ? 1.368 -7.610 4.681 1.00 95.19 93 ALA A C 1
ATOM 718 O O . ALA A 1 93 ? 1.341 -6.464 5.120 1.00 95.19 93 ALA A O 1
ATOM 719 N N . ARG A 1 94 ? 0.328 -8.170 4.052 1.00 96.94 94 ARG A N 1
ATOM 720 C CA . ARG A 1 94 ? -0.951 -7.484 3.828 1.00 96.94 94 ARG A CA 1
ATOM 721 C C . ARG A 1 94 ? -1.665 -7.144 5.130 1.00 96.94 94 ARG A C 1
ATOM 723 O O . ARG A 1 94 ? -2.083 -6.004 5.299 1.00 96.94 94 ARG A O 1
ATOM 730 N N . LEU A 1 95 ? -1.722 -8.082 6.078 1.00 96.81 95 LEU A N 1
ATOM 731 C CA . LEU A 1 95 ? -2.288 -7.827 7.405 1.00 96.81 95 LEU A CA 1
ATOM 732 C C . LEU A 1 95 ? -1.496 -6.750 8.163 1.00 96.81 95 LEU A C 1
ATOM 734 O O . LEU A 1 95 ? -2.088 -5.820 8.698 1.00 96.81 95 LEU A O 1
ATOM 738 N N . GLU A 1 96 ? -0.161 -6.841 8.168 1.00 96.25 96 GLU A N 1
ATOM 739 C CA . GLU A 1 96 ? 0.704 -5.824 8.784 1.00 96.25 96 GLU A CA 1
ATOM 740 C C . GLU A 1 96 ? 0.474 -4.441 8.168 1.00 96.25 96 GLU A C 1
ATOM 742 O O . GLU A 1 96 ? 0.371 -3.449 8.887 1.00 96.25 96 GLU A O 1
ATOM 747 N N . TYR A 1 97 ? 0.375 -4.354 6.843 1.00 96.62 97 TYR A N 1
ATOM 748 C CA . TYR A 1 97 ? 0.058 -3.100 6.174 1.00 96.62 97 TYR A CA 1
ATOM 749 C C . TYR A 1 97 ? -1.327 -2.582 6.576 1.00 96.62 97 TYR A C 1
ATOM 751 O O . TYR A 1 97 ? -1.436 -1.423 6.971 1.00 96.62 97 TYR A O 1
ATOM 759 N N . ALA A 1 98 ? -2.355 -3.432 6.535 1.00 97.44 98 ALA A N 1
ATOM 760 C CA . ALA A 1 98 ? -3.728 -3.068 6.871 1.00 97.44 98 ALA A CA 1
ATOM 761 C C . ALA A 1 98 ? -3.849 -2.520 8.301 1.00 97.44 98 ALA A C 1
ATOM 763 O O . ALA A 1 98 ? -4.455 -1.469 8.494 1.00 97.44 98 ALA A O 1
ATOM 764 N N . GLU A 1 99 ? -3.215 -3.162 9.289 1.00 97.75 99 GLU A N 1
ATOM 765 C CA . GLU A 1 99 ? -3.178 -2.688 10.682 1.00 97.75 99 GLU A CA 1
ATOM 766 C C . GLU A 1 99 ? -2.636 -1.251 10.772 1.00 97.75 99 GLU A C 1
ATOM 768 O O . GLU A 1 99 ? -3.243 -0.373 11.388 1.00 97.75 99 GLU A O 1
ATOM 773 N N . ASN A 1 100 ? -1.506 -0.987 10.111 1.00 97.50 100 ASN A N 1
ATOM 774 C CA . ASN A 1 100 ? -0.882 0.335 10.117 1.00 97.50 100 ASN A CA 1
ATOM 775 C C . ASN A 1 100 ? -1.711 1.373 9.345 1.00 97.50 100 ASN A C 1
ATOM 777 O O . ASN A 1 100 ? -1.870 2.506 9.800 1.00 97.50 100 ASN A O 1
ATOM 781 N N . ALA A 1 101 ? -2.226 1.004 8.173 1.00 96.75 101 ALA A N 1
ATOM 782 C CA . ALA A 1 101 ? -2.994 1.895 7.313 1.00 96.75 101 ALA A CA 1
ATOM 783 C C . ALA A 1 101 ? -4.310 2.318 7.979 1.00 96.75 101 ALA A C 1
ATOM 785 O O . ALA A 1 101 ? -4.639 3.504 7.970 1.00 96.75 101 ALA A O 1
ATOM 786 N N . ILE A 1 102 ? -5.007 1.382 8.630 1.00 97.12 102 ILE A N 1
ATOM 787 C CA . ILE A 1 102 ? -6.241 1.653 9.374 1.00 97.12 102 ILE A CA 1
ATOM 788 C C . ILE A 1 102 ? -5.975 2.620 10.531 1.00 97.12 102 ILE A C 1
ATOM 790 O O . ILE A 1 102 ? -6.679 3.621 10.645 1.00 97.12 102 ILE A O 1
ATOM 794 N N . LEU A 1 103 ? -4.960 2.377 11.371 1.00 96.69 103 LEU A N 1
ATOM 795 C CA . LEU A 1 103 ? -4.680 3.272 12.503 1.00 96.69 103 LEU A CA 1
ATOM 796 C C . LEU A 1 103 ? -4.350 4.696 12.051 1.00 96.69 103 LEU A C 1
ATOM 798 O O . LEU A 1 103 ? -4.888 5.650 12.614 1.00 96.69 103 LEU A O 1
ATOM 802 N N . ASN A 1 104 ? -3.500 4.839 11.031 1.00 96.25 104 ASN A N 1
ATOM 803 C CA . ASN A 1 104 ? -3.147 6.148 10.485 1.00 96.25 104 ASN A CA 1
ATOM 804 C C . ASN A 1 104 ? -4.371 6.846 9.883 1.00 96.25 104 ASN A C 1
ATOM 806 O O . ASN A 1 104 ? -4.622 8.011 10.178 1.00 96.25 104 ASN A O 1
ATOM 810 N N . TRP A 1 105 ? -5.186 6.128 9.109 1.00 96.38 105 TRP A N 1
ATOM 811 C CA . TRP A 1 105 ? -6.388 6.698 8.510 1.00 96.38 105 TRP A CA 1
ATOM 812 C C . TRP A 1 105 ? -7.411 7.150 9.559 1.00 96.38 105 TRP A C 1
ATOM 814 O O . TRP A 1 105 ? -7.943 8.257 9.458 1.00 96.38 105 TRP A O 1
ATOM 824 N N . VAL A 1 106 ? -7.658 6.344 10.600 1.00 95.94 106 VAL A N 1
ATOM 825 C CA . VAL A 1 106 ? -8.542 6.737 11.710 1.00 95.94 106 VAL A CA 1
ATOM 826 C C . VAL A 1 106 ? -7.955 7.936 12.457 1.00 95.94 106 VAL A C 1
ATOM 828 O O . VAL A 1 106 ? -8.707 8.843 12.802 1.00 95.94 106 VAL A O 1
ATOM 831 N N . PHE A 1 107 ? -6.638 7.985 12.686 1.00 95.25 107 PHE A N 1
ATOM 832 C CA . PHE A 1 107 ? -5.983 9.134 13.324 1.00 95.25 107 PHE A CA 1
ATOM 833 C C . PHE A 1 107 ? -6.199 10.436 12.544 1.00 95.25 107 PHE A C 1
ATOM 835 O O . PHE A 1 107 ? -6.496 11.468 13.143 1.00 95.25 107 PHE A O 1
ATOM 842 N N . GLU A 1 108 ? -6.052 10.383 11.220 1.00 94.06 108 GLU A N 1
ATOM 843 C CA . GLU A 1 108 ? -6.165 11.545 10.333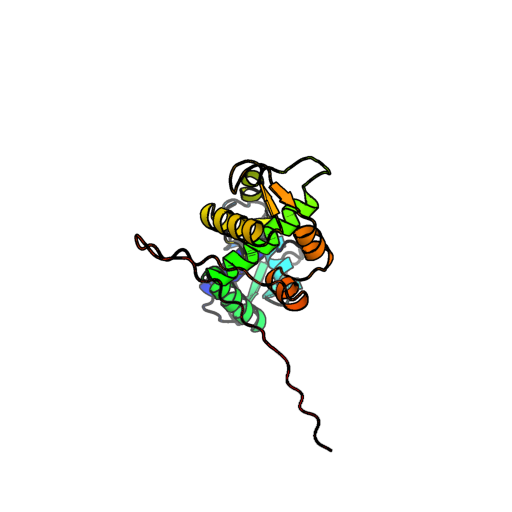 1.00 94.06 108 GLU A CA 1
ATOM 844 C C . GLU A 1 108 ? -7.620 11.977 10.098 1.00 94.06 108 GLU A C 1
ATOM 846 O O . GLU A 1 108 ? -7.891 13.165 9.917 1.00 94.06 108 GLU A O 1
ATOM 851 N N . THR A 1 109 ? -8.561 11.030 10.110 1.00 92.88 109 THR A N 1
ATOM 852 C CA . THR A 1 109 ? -9.960 11.272 9.717 1.00 92.88 109 THR A CA 1
ATOM 853 C C . THR A 1 109 ? -10.882 11.507 10.914 1.00 92.88 109 THR A C 1
ATOM 855 O O . THR A 1 109 ? -11.844 12.276 10.822 1.00 92.88 109 THR A O 1
ATOM 858 N N . ALA A 1 110 ? -10.629 10.850 12.049 1.00 88.69 110 ALA A N 1
ATOM 859 C CA . ALA A 1 110 ? -11.521 10.928 13.198 1.00 88.69 110 ALA A CA 1
ATOM 860 C C . ALA A 1 110 ? -11.438 12.293 13.886 1.00 88.69 110 ALA A C 1
ATOM 862 O O . ALA A 1 110 ? -10.371 12.797 14.233 1.00 88.69 110 ALA A O 1
ATOM 863 N N . SER A 1 111 ? -12.605 12.872 14.158 1.00 85.19 111 SER A N 1
ATOM 864 C CA . SER A 1 111 ? -12.717 14.062 15.001 1.00 85.19 111 SER A CA 1
ATOM 865 C C . SER A 1 111 ? -12.945 13.660 16.462 1.00 85.19 111 SER A C 1
ATOM 867 O O . SER A 1 111 ? -13.562 12.623 16.722 1.00 85.19 111 SER A O 1
ATOM 869 N N . PRO A 1 112 ? -12.520 14.476 17.447 1.00 79.69 112 PRO A N 1
ATOM 870 C CA . PRO A 1 112 ? -12.783 14.194 18.855 1.00 79.69 112 PRO A CA 1
ATOM 871 C C . PRO A 1 112 ? -14.271 13.916 19.116 1.00 79.69 112 PRO A C 1
ATOM 873 O O . PRO A 1 112 ? -15.132 14.739 18.809 1.00 79.69 112 PRO A O 1
ATOM 876 N N . GLY A 1 113 ? -14.572 12.738 19.669 1.00 77.75 113 GLY A N 1
ATOM 877 C CA . GLY A 1 113 ? -15.939 12.318 19.997 1.00 77.75 113 GLY A CA 1
ATOM 878 C C . GLY A 1 113 ? -16.810 11.901 18.805 1.00 77.75 113 GLY A C 1
ATOM 879 O O . GLY A 1 113 ? -18.003 11.679 18.997 1.00 77.75 113 GLY A O 1
ATOM 880 N N . ARG A 1 114 ? -16.253 11.786 17.592 1.00 87.62 114 ARG A N 1
ATOM 881 C CA . ARG A 1 114 ? -16.963 11.283 16.407 1.00 87.62 114 ARG A CA 1
ATOM 882 C C . ARG A 1 114 ? -16.223 10.082 15.814 1.00 87.62 114 ARG A C 1
ATOM 884 O O . ARG A 1 114 ? -15.197 10.285 15.164 1.00 87.62 114 ARG A O 1
ATOM 891 N N . PRO A 1 115 ? -16.725 8.855 16.038 1.00 89.69 115 PRO A N 1
ATOM 892 C CA . PRO A 1 115 ? -16.222 7.670 15.357 1.00 89.69 115 PRO A CA 1
ATOM 893 C C . PRO A 1 115 ? -16.318 7.815 13.834 1.00 89.69 115 PRO A C 1
ATOM 895 O O . PRO A 1 115 ? -17.211 8.501 13.334 1.00 89.69 115 PRO A O 1
ATOM 898 N N . VAL A 1 116 ? -15.411 7.161 13.112 1.00 93.56 116 VAL A N 1
ATOM 899 C CA . VAL A 1 116 ? -15.418 7.088 11.642 1.00 93.56 116 VAL A CA 1
ATOM 900 C C . VAL A 1 116 ? -15.951 5.741 11.184 1.00 93.56 116 VAL A C 1
ATOM 902 O O . VAL A 1 116 ? -15.690 4.720 11.817 1.00 93.56 116 VAL A O 1
ATOM 905 N N . GLU A 1 117 ? -16.679 5.708 10.076 1.00 93.81 117 GLU A N 1
ATOM 906 C CA . GLU A 1 117 ? -17.149 4.442 9.522 1.00 93.81 117 GLU A CA 1
ATOM 907 C C . GLU A 1 117 ? -16.011 3.768 8.754 1.00 93.81 117 GLU A C 1
ATOM 909 O O . GLU A 1 117 ? -15.562 4.259 7.724 1.00 93.81 117 GLU A O 1
ATOM 914 N N . LEU A 1 118 ? -15.520 2.628 9.249 1.00 91.38 118 LEU A N 1
ATOM 915 C CA . LEU A 1 118 ? -14.402 1.919 8.612 1.00 91.38 118 LEU A CA 1
ATOM 916 C C . LEU A 1 118 ? -14.746 1.383 7.223 1.00 91.38 118 LEU A C 1
ATOM 918 O O . LEU A 1 118 ? -13.844 1.113 6.437 1.00 91.38 118 LEU A O 1
ATOM 922 N N . ILE A 1 119 ? -16.028 1.264 6.886 1.00 91.38 119 ILE A N 1
ATOM 923 C CA . ILE A 1 119 ? -16.443 0.983 5.511 1.00 91.38 119 ILE A CA 1
ATOM 924 C C . ILE A 1 119 ? -15.933 2.052 4.525 1.00 91.38 119 ILE A C 1
ATOM 926 O O . ILE A 1 119 ? -15.607 1.716 3.387 1.00 91.38 119 ILE A O 1
ATOM 930 N N . ASP A 1 120 ? -15.763 3.305 4.964 1.00 92.38 120 ASP A N 1
ATOM 931 C CA . ASP A 1 120 ? -15.253 4.397 4.127 1.00 92.38 120 ASP A CA 1
ATOM 932 C C . ASP A 1 120 ? -13.761 4.221 3.802 1.00 92.38 120 ASP A C 1
ATOM 934 O O . ASP A 1 120 ? -13.290 4.664 2.750 1.00 92.38 120 ASP A O 1
ATOM 938 N N . PHE A 1 121 ? 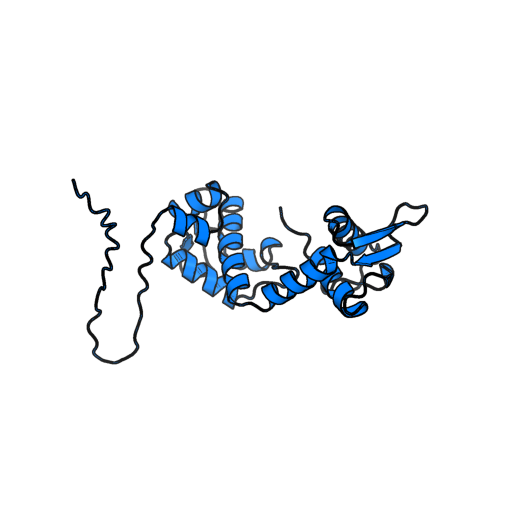-13.012 3.506 4.654 1.00 93.50 121 PHE A N 1
ATOM 939 C CA . PHE A 1 121 ? -11.609 3.172 4.402 1.00 93.50 121 PHE A CA 1
ATOM 940 C C . PHE A 1 121 ? -11.445 2.339 3.127 1.00 93.50 121 PHE A C 1
ATOM 942 O O . PHE A 1 121 ? -10.467 2.529 2.407 1.00 93.50 121 PHE A O 1
ATOM 949 N N . ILE A 1 122 ? -12.417 1.479 2.791 1.00 89.19 122 ILE A N 1
ATOM 950 C CA . ILE A 1 122 ? -12.373 0.641 1.581 1.00 89.19 122 ILE A CA 1
ATOM 951 C C . ILE A 1 122 ? -12.231 1.504 0.327 1.00 89.19 122 ILE A C 1
ATOM 953 O O . ILE A 1 122 ? -11.530 1.109 -0.597 1.00 89.19 122 ILE A O 1
ATOM 957 N N . GLY A 1 123 ? -12.868 2.678 0.286 1.00 86.44 123 GLY A N 1
ATOM 958 C CA . GLY A 1 123 ? -12.782 3.611 -0.840 1.00 86.44 123 GLY A CA 1
ATOM 959 C C . GLY A 1 123 ? -11.532 4.495 -0.826 1.00 86.44 123 GLY A C 1
ATOM 960 O O . GLY A 1 123 ? -11.227 5.140 -1.829 1.00 86.44 123 GLY A O 1
ATOM 961 N N . CYS A 1 124 ? -10.794 4.533 0.283 1.00 89.81 124 CYS A N 1
ATOM 962 C CA . CYS A 1 124 ? -9.655 5.421 0.471 1.00 89.81 124 CYS A CA 1
ATOM 963 C C . CYS A 1 124 ? -8.417 4.930 -0.305 1.00 89.81 124 CYS A C 1
ATOM 965 O O . CYS A 1 124 ? -8.167 3.723 -0.344 1.00 89.81 124 CYS A O 1
ATOM 967 N N . PRO A 1 125 ? -7.566 5.831 -0.839 1.00 88.12 125 PRO A N 1
ATOM 968 C CA . PRO A 1 125 ? -6.256 5.454 -1.376 1.00 88.12 125 PRO A CA 1
ATOM 969 C C . PRO A 1 125 ? -5.375 4.671 -0.389 1.00 88.12 125 PRO A C 1
ATOM 971 O O . PRO A 1 125 ? -4.571 3.847 -0.808 1.00 88.12 125 PRO A O 1
ATOM 974 N N . ALA A 1 126 ? -5.557 4.866 0.922 1.00 90.25 126 ALA A N 1
ATOM 975 C CA . ALA A 1 126 ? -4.847 4.113 1.959 1.00 90.25 126 ALA A CA 1
ATOM 976 C C . ALA A 1 126 ? -5.216 2.613 2.014 1.00 90.25 126 ALA A C 1
ATOM 978 O O . ALA A 1 126 ? -4.555 1.851 2.712 1.00 90.25 126 ALA A O 1
ATOM 979 N N . SER A 1 127 ? -6.247 2.177 1.281 1.00 92.62 127 SER A N 1
ATOM 980 C CA . SER A 1 127 ? -6.595 0.757 1.142 1.00 92.62 127 SER A CA 1
ATOM 981 C C . SER A 1 127 ? -5.747 0.013 0.105 1.00 92.62 127 SER A C 1
ATOM 983 O O . SER A 1 127 ? -5.884 -1.201 -0.015 1.00 92.62 127 SER A O 1
ATOM 985 N N . PHE A 1 128 ? -4.880 0.697 -0.647 1.00 91.69 128 PHE A N 1
ATOM 986 C CA . PHE A 1 128 ? -4.040 0.070 -1.667 1.00 91.69 128 PHE A CA 1
ATOM 987 C C . PHE A 1 128 ? -2.673 -0.328 -1.115 1.00 91.69 128 PHE A C 1
ATOM 989 O O . PHE A 1 128 ? -1.865 0.519 -0.735 1.00 91.69 128 PHE A O 1
ATOM 996 N N . PHE A 1 129 ? -2.376 -1.623 -1.156 1.00 93.31 129 PHE A N 1
ATOM 997 C CA . PHE A 1 129 ? -1.068 -2.170 -0.833 1.00 93.31 129 PHE A CA 1
ATOM 998 C C . PHE A 1 129 ? -0.329 -2.571 -2.107 1.00 93.31 129 PHE A C 1
ATOM 1000 O O . PHE A 1 129 ? -0.667 -3.564 -2.745 1.00 93.31 129 PHE A O 1
ATOM 1007 N N . TYR A 1 130 ? 0.684 -1.784 -2.473 1.00 91.12 130 TYR A N 1
ATOM 1008 C CA . TYR A 1 130 ? 1.447 -1.948 -3.713 1.00 91.12 130 TYR A CA 1
ATOM 1009 C C . TYR A 1 130 ? 0.557 -2.122 -4.957 1.00 91.12 130 TYR A C 1
ATOM 1011 O O . TYR A 1 130 ? 0.711 -3.073 -5.716 1.00 91.12 130 TYR A O 1
ATOM 1019 N N . GLY A 1 131 ? -0.411 -1.219 -5.135 1.00 84.81 131 GLY A N 1
ATOM 1020 C CA . GLY A 1 131 ? -1.347 -1.234 -6.266 1.00 84.81 131 GLY A CA 1
ATOM 1021 C C . GLY A 1 131 ? -2.503 -2.235 -6.141 1.00 84.81 131 GLY A C 1
ATOM 1022 O O . GLY A 1 131 ? -3.480 -2.108 -6.869 1.00 84.81 131 GLY A O 1
ATOM 1023 N N . ASP A 1 132 ? -2.459 -3.174 -5.191 1.00 88.69 132 ASP A N 1
ATOM 1024 C CA . ASP A 1 132 ? -3.546 -4.128 -4.959 1.00 88.69 132 ASP A CA 1
ATOM 1025 C C . ASP A 1 132 ? -4.408 -3.716 -3.761 1.00 88.69 132 ASP A C 1
ATOM 1027 O O . ASP A 1 132 ? -3.902 -3.431 -2.668 1.00 88.69 132 ASP A O 1
ATOM 1031 N N . ARG A 1 133 ? -5.729 -3.682 -3.943 1.00 91.62 133 ARG A N 1
ATOM 1032 C CA . ARG A 1 133 ? -6.651 -3.212 -2.903 1.00 91.62 133 ARG A CA 1
ATOM 1033 C C . ARG A 1 133 ? -6.783 -4.258 -1.798 1.00 91.62 133 ARG A C 1
ATOM 1035 O O . ARG A 1 133 ? -6.892 -5.454 -2.061 1.00 91.62 133 ARG A O 1
ATOM 1042 N N . LEU A 1 134 ? -6.799 -3.810 -0.547 1.00 94.50 134 LEU A N 1
ATOM 1043 C CA . LEU A 1 134 ? -7.166 -4.646 0.590 1.00 94.50 134 LEU A CA 1
ATOM 1044 C C . LEU A 1 134 ? -8.613 -5.127 0.449 1.00 94.50 134 LEU A C 1
ATOM 1046 O O . LEU A 1 134 ? -9.522 -4.354 0.135 1.00 94.50 134 LEU A O 1
ATOM 1050 N N . THR A 1 135 ? -8.834 -6.410 0.707 1.00 93.56 135 THR A N 1
ATOM 1051 C CA . THR A 1 135 ? -10.177 -6.993 0.704 1.00 93.56 135 THR A CA 1
ATOM 1052 C C . THR A 1 135 ? -10.936 -6.621 1.979 1.00 93.56 135 THR A C 1
ATOM 1054 O O . THR A 1 135 ? -10.348 -6.297 3.013 1.00 93.56 135 THR A O 1
ATOM 1057 N N . ALA A 1 136 ? -12.268 -6.714 1.942 1.00 91.94 136 ALA A N 1
ATOM 1058 C CA . ALA A 1 136 ? -13.093 -6.494 3.131 1.00 91.94 136 ALA A CA 1
ATOM 1059 C C . ALA A 1 136 ? -12.761 -7.480 4.270 1.00 91.94 136 ALA A C 1
ATOM 1061 O O . ALA A 1 136 ? -12.844 -7.115 5.443 1.00 91.94 136 ALA A O 1
ATOM 1062 N N . GLU A 1 137 ? -12.359 -8.709 3.932 1.00 94.06 137 GLU A N 1
ATOM 1063 C CA . GLU A 1 137 ? -11.928 -9.723 4.899 1.00 94.06 137 GLU A CA 1
ATOM 1064 C C . GLU A 1 137 ? -10.611 -9.328 5.573 1.00 94.06 137 GLU A C 1
ATOM 1066 O O . GLU A 1 137 ? -10.517 -9.382 6.796 1.00 94.06 137 GLU A O 1
ATOM 1071 N N . GLU A 1 138 ? -9.629 -8.846 4.808 1.00 96.25 138 GLU A N 1
ATOM 1072 C CA . GLU A 1 138 ? -8.347 -8.372 5.347 1.00 96.25 138 GLU A CA 1
ATOM 1073 C C . GLU A 1 138 ? -8.520 -7.162 6.265 1.00 96.25 138 GLU A C 1
ATOM 1075 O O . GLU A 1 138 ? -7.906 -7.099 7.329 1.00 96.25 138 GLU A O 1
ATOM 1080 N N . ILE A 1 139 ? -9.391 -6.222 5.889 1.00 96.19 139 ILE A N 1
ATOM 1081 C CA . ILE A 1 139 ? -9.718 -5.055 6.719 1.00 96.19 139 ILE A CA 1
ATOM 1082 C C . ILE A 1 139 ? -10.430 -5.504 7.999 1.00 96.19 139 ILE A C 1
ATOM 1084 O O . ILE A 1 139 ? -10.095 -5.048 9.089 1.00 96.19 139 ILE A O 1
ATOM 1088 N N . THR A 1 140 ? -11.377 -6.437 7.890 1.00 95.75 140 THR A N 1
ATOM 1089 C CA . THR A 1 140 ? -12.089 -7.000 9.045 1.00 95.75 140 THR A CA 1
ATOM 1090 C C . THR A 1 140 ? -11.141 -7.726 10.001 1.00 95.75 140 THR A C 1
ATOM 1092 O O . THR A 1 140 ? -11.239 -7.552 11.220 1.00 95.75 140 THR A O 1
ATOM 1095 N N . GLU A 1 141 ? -10.209 -8.516 9.468 1.00 96.31 141 GLU A N 1
ATOM 1096 C CA . GLU A 1 141 ? -9.194 -9.222 10.248 1.00 96.31 141 GLU A CA 1
ATOM 1097 C C . GLU A 1 141 ? -8.253 -8.233 10.947 1.00 96.31 141 GLU A C 1
ATOM 1099 O O . GLU A 1 141 ? -8.049 -8.334 12.159 1.00 96.31 141 GLU A O 1
ATOM 1104 N N . ALA A 1 142 ? -7.744 -7.237 10.218 1.00 97.56 142 ALA A N 1
ATOM 1105 C CA . ALA A 1 142 ? -6.880 -6.194 10.762 1.00 97.56 142 ALA A CA 1
ATOM 1106 C C . ALA A 1 142 ? -7.576 -5.394 11.870 1.00 97.56 142 ALA A C 1
ATOM 1108 O O . ALA A 1 142 ? -7.010 -5.218 12.948 1.00 97.56 142 ALA A O 1
ATOM 1109 N N . THR A 1 143 ? -8.826 -4.971 11.666 1.00 97.00 143 THR A N 1
ATOM 1110 C CA . THR A 1 143 ? -9.595 -4.286 12.712 1.00 97.00 143 THR A CA 1
ATOM 1111 C C . THR A 1 143 ? -9.785 -5.178 13.932 1.00 97.00 143 THR A C 1
ATOM 1113 O O . THR A 1 143 ? -9.572 -4.728 15.057 1.00 97.00 143 THR A O 1
ATOM 1116 N N . SER A 1 144 ? -10.140 -6.449 13.739 1.00 96.19 144 SER A N 1
ATOM 1117 C CA . SER A 1 144 ? -10.311 -7.383 14.859 1.00 96.19 144 SER A CA 1
ATOM 1118 C C . SER A 1 144 ? -9.011 -7.557 15.654 1.00 96.19 144 SER A C 1
ATOM 1120 O O . SER A 1 144 ? -9.041 -7.557 16.885 1.00 96.19 144 SER A O 1
ATOM 1122 N N . SER A 1 145 ? -7.868 -7.628 14.962 1.00 96.19 145 SER A N 1
ATOM 1123 C CA . SER A 1 145 ? -6.533 -7.648 15.572 1.00 96.19 145 SER A CA 1
ATOM 1124 C C . SER A 1 145 ? -6.277 -6.384 16.404 1.00 96.19 145 SER A C 1
ATOM 1126 O O . SER A 1 145 ? -5.972 -6.474 17.594 1.00 96.19 145 SER A O 1
ATOM 1128 N N . LEU A 1 146 ? -6.492 -5.197 15.828 1.00 97.38 146 LEU A N 1
ATOM 1129 C CA . LEU A 1 146 ? -6.285 -3.908 16.502 1.00 97.38 146 LEU A CA 1
ATOM 1130 C C . LEU A 1 146 ? -7.197 -3.703 17.720 1.00 97.38 146 LEU A C 1
ATOM 1132 O O . LEU A 1 146 ? -6.764 -3.123 18.720 1.00 97.38 146 LEU A O 1
ATOM 1136 N N . VAL A 1 147 ? -8.440 -4.188 17.655 1.00 96.19 147 VAL A N 1
ATOM 1137 C CA . VAL A 1 147 ? -9.369 -4.202 18.795 1.00 96.19 147 VAL A CA 1
ATOM 1138 C C . VAL A 1 147 ? -8.853 -5.128 19.894 1.00 96.19 147 VAL A C 1
ATOM 1140 O O . VAL A 1 147 ? -8.798 -4.726 21.056 1.00 96.19 147 VAL A O 1
ATOM 1143 N N . GLY A 1 148 ? -8.393 -6.332 19.540 1.00 94.50 148 GLY A N 1
ATOM 1144 C CA . GLY A 1 148 ? -7.766 -7.257 20.489 1.00 94.50 148 GLY A CA 1
ATOM 1145 C C . GLY A 1 148 ? -6.510 -6.679 21.154 1.00 94.50 148 GLY A C 1
ATOM 1146 O O . GLY A 1 148 ? -6.268 -6.912 22.336 1.00 94.50 148 GLY A O 1
ATOM 1147 N N . LEU A 1 149 ? -5.754 -5.857 20.424 1.00 94.88 149 LEU A N 1
ATOM 1148 C CA . LEU A 1 149 ? -4.579 -5.128 20.914 1.00 94.88 149 LEU A CA 1
ATOM 1149 C C . LEU A 1 149 ? -4.920 -3.845 21.687 1.00 94.88 149 LEU A C 1
ATOM 1151 O O . LEU A 1 149 ? -4.010 -3.158 22.149 1.00 94.88 149 LEU A O 1
ATOM 1155 N N . ARG A 1 150 ? -6.209 -3.505 21.831 1.00 95.44 150 ARG A N 1
ATOM 1156 C CA . ARG A 1 150 ? -6.693 -2.268 22.472 1.00 95.44 150 ARG A CA 1
ATOM 1157 C C . ARG A 1 150 ? -6.120 -0.991 21.850 1.00 95.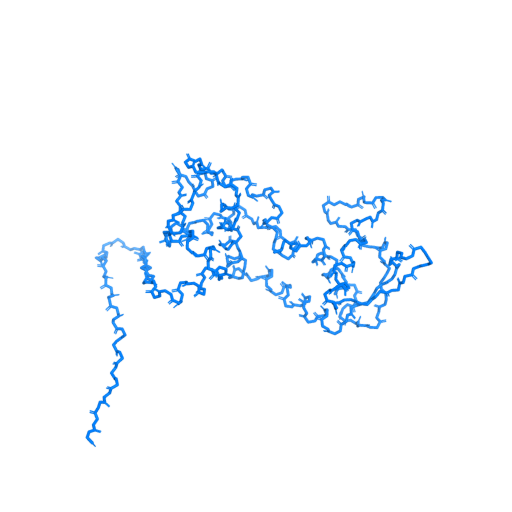44 150 ARG A C 1
ATOM 1159 O O . ARG A 1 150 ? -5.959 0.018 22.532 1.00 95.44 150 ARG A O 1
ATOM 1166 N N . MET A 1 151 ? -5.812 -1.033 20.557 1.00 96.38 151 MET A N 1
ATOM 1167 C CA . MET A 1 151 ? -5.385 0.137 19.785 1.00 96.38 151 MET A CA 1
ATOM 1168 C C . MET A 1 151 ? -6.566 0.854 19.135 1.00 96.38 151 MET A C 1
ATOM 1170 O O . MET A 1 151 ? -6.531 2.066 18.917 1.00 96.38 151 MET A O 1
ATOM 1174 N N . LEU A 1 152 ? -7.624 0.104 18.853 1.00 95.94 152 LEU A N 1
ATOM 1175 C CA . LEU A 1 152 ? -8.825 0.578 18.193 1.00 95.94 152 LEU A CA 1
ATOM 1176 C C . LEU A 1 152 ? -10.051 0.089 18.965 1.00 95.94 152 LEU A C 1
ATOM 1178 O O . LEU A 1 152 ? -10.037 -1.000 19.534 1.00 95.94 152 LEU A O 1
ATOM 1182 N N . ALA A 1 153 ? -11.121 0.870 18.952 1.00 94.62 153 ALA A N 1
ATOM 1183 C CA . ALA A 1 153 ? -12.433 0.447 19.420 1.00 94.62 153 ALA A CA 1
ATOM 1184 C C . ALA A 1 153 ? -13.483 0.690 18.333 1.00 94.62 153 ALA A C 1
ATOM 1186 O O . ALA A 1 153 ? -13.290 1.528 17.452 1.00 94.62 153 ALA A O 1
ATOM 1187 N N . THR A 1 154 ? -14.576 -0.077 18.384 1.00 94.31 154 THR A N 1
ATOM 1188 C CA . THR A 1 154 ? -15.691 -0.028 17.424 1.00 94.31 154 THR A CA 1
ATOM 1189 C C . THR A 1 154 ? -17.032 -0.027 18.164 1.00 94.31 154 THR A C 1
ATOM 1191 O O . THR A 1 154 ? -17.122 -0.510 19.294 1.00 94.31 154 THR A O 1
ATOM 1194 N N . THR A 1 155 ? -18.083 0.539 17.561 1.00 89.06 155 THR A N 1
ATOM 1195 C CA . THR A 1 155 ? -19.413 0.696 18.202 1.00 89.06 155 THR A CA 1
ATOM 1196 C C . THR A 1 155 ? -20.398 -0.448 17.933 1.00 89.06 155 THR A C 1
ATOM 1198 O O . THR A 1 155 ? -21.481 -0.462 18.516 1.00 89.06 155 THR A O 1
ATOM 1201 N N . GLY A 1 156 ? -20.055 -1.423 17.090 1.00 81.81 156 GLY A N 1
ATOM 1202 C CA . GLY A 1 156 ? -20.948 -2.547 16.790 1.00 81.81 156 GLY A CA 1
ATOM 1203 C C . GLY A 1 156 ? -20.222 -3.734 16.175 1.00 81.81 156 GLY A C 1
ATOM 1204 O O . GLY A 1 156 ? -20.184 -4.812 16.761 1.00 81.81 156 GLY A O 1
ATOM 1205 N N . GLY A 1 157 ? -19.623 -3.525 15.006 1.00 84.38 157 GLY A N 1
ATOM 1206 C CA . GLY A 1 157 ? -18.828 -4.515 14.291 1.00 84.38 157 GLY A CA 1
ATOM 1207 C C . GLY A 1 157 ? -17.504 -3.954 13.760 1.00 84.38 157 GLY A C 1
ATOM 1208 O O . GLY A 1 157 ? -17.237 -2.756 13.862 1.00 84.38 157 GLY A O 1
ATOM 1209 N N . PRO A 1 158 ? -16.678 -4.816 13.144 1.00 81.94 158 PRO A N 1
ATOM 1210 C CA . PRO A 1 158 ? -15.312 -4.483 12.739 1.00 81.94 158 PRO A CA 1
ATOM 1211 C C . PRO A 1 158 ? -15.217 -3.407 11.648 1.00 81.94 158 PRO A C 1
ATOM 1213 O O . PRO A 1 158 ? -14.145 -2.854 11.437 1.00 81.94 158 PRO A O 1
ATOM 1216 N N . LEU A 1 159 ? -16.313 -3.097 10.952 1.00 88.50 159 LEU A N 1
ATOM 1217 C CA . LEU A 1 159 ? -16.347 -2.074 9.901 1.00 88.50 159 LEU A CA 1
ATOM 1218 C C . LEU A 1 159 ? -17.176 -0.836 10.275 1.00 88.50 159 LEU A C 1
ATOM 1220 O O . LEU A 1 159 ? -17.379 0.028 9.426 1.00 88.50 159 LEU A O 1
ATOM 1224 N N . THR A 1 160 ? -17.653 -0.733 11.520 1.00 90.69 160 THR A N 1
ATOM 1225 C CA . THR A 1 160 ? -18.599 0.320 11.927 1.00 90.69 160 THR A CA 1
ATOM 1226 C C . THR A 1 160 ? -18.079 1.164 13.078 1.00 90.69 160 THR A C 1
ATOM 1228 O O . THR A 1 160 ? -17.627 0.610 14.086 1.00 90.69 160 THR A O 1
ATOM 1231 N N . GLY A 1 161 ? -18.217 2.483 12.942 1.00 90.31 161 GLY A N 1
ATOM 1232 C CA . GLY A 1 161 ? -17.927 3.496 13.956 1.00 90.31 161 GLY A CA 1
ATOM 1233 C C . GLY A 1 161 ? -16.689 3.199 14.799 1.00 90.31 161 GLY A C 1
ATOM 1234 O O . GLY A 1 161 ? -16.826 2.778 15.949 1.00 90.31 161 GLY A O 1
ATOM 1235 N N . ALA A 1 162 ? -15.507 3.433 14.234 1.00 94.19 162 ALA A N 1
ATOM 1236 C CA . ALA A 1 162 ? -14.207 3.197 14.839 1.00 94.19 162 ALA A CA 1
ATOM 1237 C C . ALA A 1 162 ? -13.556 4.475 15.386 1.00 94.19 162 ALA A C 1
ATOM 1239 O O . ALA A 1 162 ? -13.717 5.567 14.836 1.00 94.19 162 ALA A O 1
ATOM 1240 N N . TRP A 1 163 ? -12.784 4.341 16.461 1.00 95.31 163 TRP A N 1
ATOM 1241 C CA . TRP A 1 163 ? -11.934 5.405 16.995 1.00 95.31 163 TRP A CA 1
ATOM 1242 C C . TRP A 1 163 ? -10.690 4.820 17.657 1.00 95.31 163 TRP A C 1
ATOM 1244 O O . TRP A 1 163 ? -10.670 3.665 18.085 1.00 95.31 163 TRP A O 1
ATOM 1254 N N . LEU A 1 164 ? -9.643 5.639 17.753 1.00 95.38 164 LEU A N 1
ATOM 1255 C CA . LEU A 1 164 ? -8.409 5.241 18.417 1.00 95.38 164 LEU A CA 1
ATOM 1256 C C . LEU A 1 164 ? -8.555 5.252 19.932 1.00 95.38 164 LEU A C 1
ATOM 1258 O O . LEU A 1 164 ? -8.956 6.256 20.532 1.00 95.38 164 LEU A O 1
ATOM 1262 N N . GLU A 1 165 ? -8.116 4.158 20.533 1.00 95.06 165 GLU A N 1
ATOM 1263 C CA . GLU A 1 165 ? -7.810 4.087 21.955 1.00 95.06 165 GLU A CA 1
ATOM 1264 C C . GLU A 1 165 ? -6.490 4.829 22.253 1.00 95.06 165 GLU A C 1
ATOM 1266 O O . GLU A 1 165 ? -5.709 5.107 21.331 1.00 95.06 165 GLU A O 1
ATOM 1271 N N . PRO A 1 166 ? -6.191 5.157 23.527 1.00 94.88 166 PRO A N 1
ATOM 1272 C CA . PRO A 1 166 ? -4.939 5.815 23.895 1.00 94.88 166 PRO A CA 1
ATOM 1273 C C . PRO A 1 166 ? -3.692 5.102 23.358 1.00 94.88 166 PRO A C 1
ATOM 1275 O O . PRO A 1 166 ? -2.775 5.769 22.886 1.00 94.88 166 PRO A O 1
ATOM 1278 N N . GLU A 1 167 ? -3.684 3.765 23.360 1.00 94.94 167 GLU A N 1
ATOM 1279 C CA . GLU A 1 167 ? -2.557 2.969 22.864 1.00 94.94 167 GLU A CA 1
ATOM 1280 C C . GLU A 1 167 ? -2.367 3.116 21.350 1.00 94.94 167 GLU A C 1
ATOM 1282 O O . GLU A 1 167 ? -1.252 3.328 20.877 1.00 94.94 167 GLU A O 1
ATOM 1287 N N . GLY A 1 168 ? -3.460 3.082 20.581 1.00 96.12 168 GLY A N 1
ATOM 1288 C CA . GLY A 1 168 ? -3.408 3.286 19.133 1.00 96.12 168 GLY A CA 1
ATOM 1289 C C . GLY A 1 168 ? -2.947 4.694 18.775 1.00 96.12 168 GLY A C 1
ATOM 1290 O O . GLY A 1 168 ? -2.146 4.870 17.859 1.00 96.12 168 GLY A O 1
ATOM 1291 N N . ARG A 1 169 ? -3.372 5.703 19.548 1.00 95.62 169 ARG A N 1
ATOM 1292 C CA . ARG A 1 169 ? -2.891 7.080 19.380 1.00 95.62 169 ARG A CA 1
ATOM 1293 C C . ARG A 1 169 ? -1.390 7.189 19.651 1.00 95.62 169 ARG A C 1
ATOM 1295 O O . ARG A 1 169 ? -0.688 7.805 18.857 1.00 95.62 169 ARG A O 1
ATOM 1302 N N . SER A 1 170 ? -0.897 6.590 20.733 1.00 95.62 170 SER A N 1
ATOM 1303 C CA . SER A 1 170 ? 0.537 6.561 21.047 1.00 95.62 170 SER A CA 1
ATOM 1304 C C . SER A 1 170 ? 1.344 5.842 19.963 1.00 95.62 170 SER A C 1
ATOM 1306 O O . SER A 1 170 ? 2.395 6.340 19.560 1.00 95.62 170 SER A O 1
ATOM 1308 N N . CYS A 1 171 ? 0.822 4.732 19.431 1.00 95.94 171 CYS A N 1
ATOM 1309 C CA . CYS A 1 171 ? 1.429 4.004 18.319 1.00 95.94 171 CYS A CA 1
ATOM 1310 C C . CYS A 1 171 ? 1.598 4.897 17.087 1.00 95.94 171 CYS A C 1
ATOM 1312 O O . CYS A 1 171 ? 2.719 5.058 16.608 1.00 95.94 171 CYS A O 1
ATOM 1314 N N . VAL A 1 172 ? 0.523 5.537 16.618 1.00 95.56 172 VAL A N 1
ATOM 1315 C CA . VAL A 1 172 ? 0.579 6.432 15.448 1.00 95.56 172 VAL A CA 1
ATOM 1316 C C . VAL A 1 172 ? 1.541 7.598 15.688 1.00 95.56 172 VAL A C 1
ATOM 1318 O O . VAL A 1 172 ? 2.399 7.879 14.853 1.00 95.56 172 VAL A O 1
ATOM 1321 N N . MET A 1 173 ? 1.472 8.233 16.862 1.00 95.44 173 MET A N 1
ATOM 1322 C CA . MET A 1 173 ? 2.332 9.372 17.210 1.00 95.44 173 MET A CA 1
ATOM 1323 C C . MET A 1 173 ? 3.817 9.007 17.341 1.00 95.44 173 MET A C 1
ATOM 1325 O O . MET A 1 173 ? 4.669 9.881 17.190 1.00 95.44 173 MET A O 1
ATOM 1329 N N . SER A 1 174 ? 4.143 7.740 17.608 1.00 94.88 174 SER A N 1
ATOM 1330 C CA . SER A 1 174 ? 5.531 7.264 17.632 1.00 94.88 174 SER A CA 1
ATOM 1331 C C . SER A 1 174 ? 6.164 7.185 16.239 1.00 94.88 174 SER A C 1
ATOM 1333 O O . SER A 1 174 ? 7.388 7.153 16.125 1.00 94.88 174 SER A O 1
ATOM 1335 N N . GLY A 1 175 ? 5.345 7.127 15.183 1.00 93.75 175 GLY A N 1
ATOM 1336 C CA . GLY A 1 175 ? 5.793 6.888 13.811 1.00 93.75 175 GLY A CA 1
ATOM 1337 C C . GLY A 1 175 ? 6.277 5.458 13.541 1.00 93.75 175 GLY A C 1
ATOM 1338 O O . GLY A 1 175 ? 6.706 5.171 12.424 1.00 93.75 175 GLY A O 1
ATOM 1339 N N . LEU A 1 176 ? 6.218 4.559 14.530 1.00 94.19 176 LEU A N 1
ATOM 1340 C CA . LEU A 1 176 ? 6.608 3.160 14.377 1.00 94.19 176 LEU A CA 1
ATOM 1341 C C . LEU A 1 176 ? 5.440 2.303 13.868 1.00 94.19 176 LEU A C 1
ATOM 1343 O O . LEU A 1 176 ? 4.289 2.536 14.249 1.00 94.19 176 LEU A O 1
ATOM 1347 N N . PRO A 1 177 ? 5.718 1.249 13.081 1.00 93.81 177 PRO A N 1
ATOM 1348 C CA . PRO A 1 177 ? 4.721 0.235 12.766 1.00 93.81 177 PRO A CA 1
ATOM 1349 C C . PRO A 1 177 ? 4.192 -0.456 14.031 1.00 93.81 177 PRO A C 1
ATOM 1351 O O . PRO A 1 177 ? 4.965 -0.738 14.949 1.00 93.81 177 PRO A O 1
ATOM 1354 N N . VAL A 1 178 ? 2.913 -0.846 14.040 1.00 94.19 178 VAL A N 1
ATOM 1355 C CA . VAL A 1 178 ? 2.207 -1.497 15.168 1.00 94.19 178 VAL A CA 1
ATOM 1356 C C . VAL A 1 178 ? 3.046 -2.571 15.853 1.00 94.19 178 VAL A C 1
ATOM 1358 O O . VAL A 1 178 ? 3.247 -2.556 17.066 1.00 94.19 178 VAL A O 1
ATOM 1361 N N . ARG A 1 179 ? 3.594 -3.505 15.074 1.00 92.31 179 ARG A N 1
ATOM 1362 C CA . ARG A 1 179 ? 4.356 -4.636 15.620 1.00 92.31 179 ARG A CA 1
ATOM 1363 C C . ARG A 1 179 ? 5.719 -4.254 16.178 1.00 92.31 179 ARG A C 1
ATOM 1365 O O . ARG A 1 179 ? 6.271 -5.001 16.983 1.00 92.31 179 ARG A O 1
ATOM 1372 N N . GLU A 1 180 ? 6.309 -3.169 15.700 1.00 93.06 180 GLU A N 1
ATOM 1373 C CA . GLU A 1 180 ? 7.565 -2.641 16.231 1.00 93.06 180 GLU A CA 1
ATOM 1374 C C . GLU A 1 180 ? 7.309 -1.847 17.511 1.00 93.06 180 GLU A C 1
ATOM 1376 O O . GLU A 1 180 ? 7.971 -2.081 18.521 1.00 93.06 180 GLU A O 1
ATOM 1381 N N . TYR A 1 181 ? 6.265 -1.022 17.507 1.00 93.75 181 TYR A N 1
ATOM 1382 C CA . TYR A 1 181 ? 5.781 -0.305 18.677 1.00 93.75 181 TYR A CA 1
ATOM 1383 C C . TYR A 1 181 ? 5.444 -1.258 19.840 1.00 93.75 181 TYR A C 1
ATOM 1385 O O . TYR A 1 181 ? 5.921 -1.076 20.960 1.00 93.75 181 TYR A O 1
ATOM 1393 N N . LEU A 1 182 ? 4.712 -2.345 19.570 1.00 91.62 182 LEU A N 1
ATOM 1394 C CA . LEU A 1 182 ? 4.388 -3.367 20.575 1.00 91.62 182 LEU A CA 1
ATOM 1395 C C . LEU A 1 182 ? 5.630 -4.068 21.140 1.00 91.62 182 LEU A C 1
ATOM 1397 O O . LEU A 1 182 ? 5.690 -4.342 22.340 1.00 91.62 182 LEU A O 1
ATOM 1401 N N . ARG A 1 183 ? 6.634 -4.336 20.293 1.00 89.44 183 ARG A N 1
ATOM 1402 C CA . ARG A 1 183 ? 7.913 -4.926 20.722 1.00 89.44 183 ARG A CA 1
ATOM 1403 C C . ARG A 1 183 ? 8.692 -3.987 21.641 1.00 89.44 183 ARG A C 1
ATOM 1405 O O . ARG A 1 183 ? 9.283 -4.460 22.606 1.00 89.44 183 ARG A O 1
ATOM 1412 N N . GLY A 1 184 ? 8.677 -2.684 21.360 1.00 80.69 184 GLY A N 1
ATOM 1413 C CA . GLY A 1 184 ? 9.337 -1.670 22.186 1.00 80.69 184 GLY A CA 1
ATOM 1414 C C . GLY A 1 184 ? 8.657 -1.431 23.536 1.00 80.69 184 GLY A C 1
ATOM 1415 O O . GLY A 1 184 ? 9.342 -1.163 24.519 1.00 80.69 184 GLY A O 1
ATOM 1416 N N . ASN A 1 185 ? 7.331 -1.581 23.605 1.00 74.44 185 ASN A N 1
ATOM 1417 C CA . ASN A 1 185 ? 6.543 -1.280 24.807 1.00 74.44 185 ASN A CA 1
ATOM 1418 C C . ASN A 1 185 ? 6.238 -2.490 25.701 1.00 74.44 185 ASN A C 1
ATOM 1420 O O . ASN A 1 185 ? 5.524 -2.350 26.691 1.00 74.44 185 ASN A O 1
ATOM 1424 N N . GLY A 1 186 ? 6.772 -3.676 25.385 1.00 60.22 186 GLY A N 1
ATOM 1425 C CA . GLY A 1 186 ? 6.611 -4.868 26.225 1.00 60.22 186 GLY A CA 1
ATOM 1426 C C . GLY A 1 186 ? 5.149 -5.269 26.453 1.00 60.22 186 GLY A C 1
ATOM 1427 O O . GLY A 1 186 ? 4.834 -5.870 27.480 1.00 60.22 186 GLY A O 1
ATOM 1428 N N . VAL A 1 187 ? 4.249 -4.917 25.528 1.00 55.34 187 VAL A N 1
ATOM 1429 C CA . VAL A 1 187 ? 2.826 -5.239 25.655 1.00 55.34 187 VAL A CA 1
ATOM 1430 C C . VAL A 1 187 ? 2.675 -6.758 25.602 1.00 55.34 187 VAL A C 1
ATOM 1432 O O . VAL A 1 187 ? 2.972 -7.397 24.590 1.00 55.34 187 VAL A O 1
ATOM 1435 N N . GLN A 1 188 ? 2.237 -7.342 26.720 1.00 46.53 188 GLN A N 1
ATOM 1436 C CA . GLN A 1 188 ? 1.914 -8.761 26.828 1.00 46.53 188 GLN A CA 1
ATOM 1437 C C . GLN A 1 188 ? 0.742 -9.076 25.898 1.00 46.53 188 GLN A C 1
ATOM 1439 O O . GLN A 1 188 ? -0.400 -8.694 26.150 1.00 46.53 188 GLN A O 1
ATOM 1444 N N . LEU A 1 189 ? 1.037 -9.788 24.814 1.00 46.16 189 LEU A N 1
ATOM 1445 C CA . LEU A 1 189 ? 0.029 -10.345 23.929 1.00 46.16 189 LEU A CA 1
ATOM 1446 C C . LEU A 1 189 ? -0.702 -11.471 24.679 1.00 46.16 189 LEU A C 1
ATOM 1448 O O . LEU A 1 189 ? -0.201 -12.590 24.766 1.00 46.16 189 LEU A O 1
ATOM 1452 N N . VAL A 1 190 ? -1.881 -11.190 25.236 1.00 46.38 190 VAL A N 1
ATOM 1453 C CA . VAL A 1 190 ? -2.774 -12.247 25.730 1.00 46.38 190 VAL A CA 1
ATOM 1454 C C . VAL A 1 190 ? -3.463 -12.863 24.514 1.00 46.38 190 VAL A C 1
ATOM 1456 O O . VAL A 1 190 ? -4.503 -12.397 24.055 1.00 46.38 190 VAL A O 1
ATOM 1459 N N . GLN A 1 191 ? -2.855 -13.901 23.941 1.00 45.62 191 GLN A N 1
ATOM 1460 C CA . GLN A 1 191 ? -3.524 -14.728 22.941 1.00 45.62 191 GLN A CA 1
ATOM 1461 C C . GLN A 1 191 ? -4.513 -15.660 23.648 1.00 45.62 191 GLN A C 1
ATOM 1463 O O . GLN A 1 191 ? -4.128 -16.674 24.227 1.00 45.62 191 GLN A O 1
ATOM 1468 N N . HIS A 1 192 ? -5.805 -15.342 23.574 1.00 40.28 192 HIS A N 1
ATOM 1469 C CA . HIS A 1 192 ? -6.860 -16.280 23.952 1.00 40.28 192 HIS A CA 1
ATOM 1470 C C . HIS A 1 192 ? -6.969 -17.390 22.896 1.00 40.28 192 HIS A C 1
ATOM 1472 O O . HIS A 1 192 ? -7.724 -17.279 21.926 1.00 40.28 192 HIS A O 1
ATOM 1478 N N . ILE A 1 193 ? -6.210 -18.474 23.075 1.00 42.38 193 ILE A N 1
ATOM 1479 C CA . ILE A 1 193 ? -6.350 -19.686 22.261 1.00 42.38 193 ILE A CA 1
ATOM 1480 C C . ILE A 1 193 ? -7.668 -20.363 22.643 1.00 42.38 193 ILE A C 1
ATOM 1482 O O . ILE A 1 193 ? -7.766 -21.065 23.649 1.00 42.38 193 ILE A O 1
ATOM 1486 N N . HIS A 1 194 ? -8.690 -20.173 21.815 1.00 38.12 194 HIS A N 1
ATOM 1487 C CA . HIS A 1 194 ? -9.923 -20.945 21.895 1.00 38.12 194 HIS A CA 1
ATOM 1488 C C . HIS A 1 194 ? -9.668 -22.317 21.268 1.00 38.12 194 HIS A C 1
ATOM 1490 O O . HIS A 1 194 ? -9.849 -22.518 20.068 1.00 38.12 194 HIS A O 1
ATOM 1496 N N . SER A 1 195 ? -9.209 -23.271 22.077 1.00 39.84 195 SER A N 1
ATOM 1497 C CA . SER A 1 195 ? -9.220 -24.676 21.677 1.00 39.84 195 SER A CA 1
ATOM 1498 C C . SER A 1 195 ? -10.666 -25.174 21.732 1.00 39.84 195 SER A C 1
ATOM 1500 O O . SER A 1 195 ? -11.249 -25.374 22.795 1.00 39.84 195 SER A O 1
ATOM 1502 N N . GLY A 1 196 ? -11.281 -25.303 20.557 1.00 41.19 196 GLY A N 1
ATOM 1503 C CA . GLY A 1 196 ? -12.604 -25.893 20.401 1.00 41.19 196 GLY A CA 1
ATOM 1504 C C . GLY A 1 196 ? -12.590 -27.357 20.837 1.00 41.19 196 GLY A C 1
ATOM 1505 O O . GLY A 1 196 ? -12.144 -28.228 20.097 1.00 41.19 196 GLY A O 1
ATOM 1506 N N . GLY A 1 197 ? -13.087 -27.617 22.041 1.00 33.03 197 GLY A N 1
ATOM 1507 C CA . GLY A 1 197 ? -13.314 -28.949 22.582 1.00 33.03 197 GLY A CA 1
ATOM 1508 C C . GLY A 1 197 ? -14.179 -28.845 23.831 1.00 33.03 197 GLY A C 1
ATOM 1509 O O . GLY A 1 197 ? -13.839 -28.131 24.771 1.00 33.03 197 GLY A O 1
ATOM 1510 N N . VAL A 1 198 ? -15.331 -29.513 23.820 1.00 46.66 198 VAL A N 1
ATOM 1511 C CA . VAL A 1 198 ? -16.311 -29.503 24.912 1.00 46.66 198 VAL A CA 1
ATOM 1512 C C . VAL A 1 198 ? -15.631 -29.990 26.201 1.00 46.66 198 VAL A C 1
ATOM 1514 O O . VAL A 1 198 ? -15.352 -31.177 26.335 1.00 46.66 198 VAL A O 1
ATOM 1517 N N . GLY A 1 199 ? -15.350 -29.069 27.133 1.00 45.88 199 GLY A N 1
ATOM 1518 C CA . GLY A 1 199 ? -14.945 -29.392 28.509 1.00 45.88 199 GLY A CA 1
ATOM 1519 C C . GLY A 1 199 ? -13.517 -29.048 28.966 1.00 45.88 199 GLY A C 1
ATOM 1520 O O . GLY A 1 199 ? -13.086 -29.627 29.959 1.00 45.88 199 GLY A O 1
ATOM 1521 N N . ALA A 1 200 ? -12.776 -28.135 28.328 1.00 39.34 200 ALA A N 1
ATOM 1522 C CA . ALA A 1 200 ? -11.444 -27.738 28.815 1.00 39.34 200 ALA A CA 1
ATOM 1523 C C . ALA A 1 200 ? -11.472 -26.438 29.649 1.00 39.34 200 ALA A C 1
ATOM 1525 O O . ALA A 1 200 ? -11.894 -25.387 29.169 1.00 39.34 200 ALA A O 1
ATOM 1526 N N . GLN A 1 201 ? -11.004 -26.507 30.902 1.00 41.38 201 GLN A N 1
ATOM 1527 C CA . GLN A 1 201 ? -10.661 -25.336 31.718 1.00 41.38 201 GLN A CA 1
ATOM 1528 C C . GLN A 1 201 ? -9.536 -24.553 31.028 1.00 41.38 201 GLN A C 1
ATOM 1530 O O . GLN A 1 201 ? -8.503 -25.129 30.686 1.00 41.38 201 GLN A O 1
ATOM 1535 N N . GLY A 1 202 ? -9.741 -23.249 30.825 1.00 35.97 202 GLY A N 1
ATOM 1536 C CA . GLY A 1 202 ? -8.702 -22.350 30.331 1.00 35.97 202 GLY A CA 1
ATOM 1537 C C . GLY A 1 202 ? -7.504 -22.362 31.277 1.00 35.97 202 GLY A C 1
ATOM 1538 O O . GLY A 1 202 ? -7.662 -22.200 32.486 1.00 35.97 202 GLY A O 1
ATOM 1539 N N . VAL A 1 203 ? -6.316 -22.601 30.728 1.00 42.50 203 VAL A N 1
ATOM 1540 C CA . VAL A 1 203 ? -5.053 -22.500 31.458 1.00 42.50 203 VAL A CA 1
ATOM 1541 C C . VAL A 1 203 ? -4.431 -21.160 31.097 1.00 42.50 203 VAL A C 1
ATOM 1543 O O . VAL A 1 203 ? -4.037 -20.954 29.950 1.00 42.50 203 VAL A O 1
ATOM 1546 N N . ASP A 1 204 ? -4.323 -20.269 32.079 1.00 37.31 204 ASP A N 1
ATOM 1547 C CA . ASP A 1 204 ? -3.494 -19.073 31.969 1.00 37.31 204 ASP A CA 1
ATOM 1548 C C . ASP A 1 204 ? -2.028 -19.482 32.138 1.00 37.31 204 ASP A C 1
ATOM 1550 O O . ASP A 1 204 ? -1.606 -19.934 33.205 1.00 37.31 204 ASP A O 1
ATOM 1554 N N . VAL A 1 205 ? -1.237 -19.353 31.071 1.00 41.06 205 VAL A N 1
ATOM 1555 C CA . VAL A 1 205 ? 0.214 -19.562 31.129 1.00 41.06 205 VAL A CA 1
ATOM 1556 C C . VAL A 1 205 ? 0.900 -18.206 31.209 1.00 41.06 205 VAL A C 1
ATOM 1558 O O . VAL A 1 205 ? 1.071 -17.511 30.209 1.00 41.06 205 VAL A O 1
ATOM 1561 N N . THR A 1 206 ? 1.343 -17.843 32.410 1.00 37.97 206 THR A N 1
ATOM 1562 C CA . THR A 1 206 ? 2.189 -16.667 32.636 1.00 37.97 206 THR A CA 1
ATOM 1563 C C . THR A 1 206 ? 3.652 -17.064 32.454 1.00 37.97 206 THR A C 1
ATOM 1565 O O . THR A 1 206 ? 4.256 -17.660 33.346 1.00 37.97 206 THR A O 1
ATOM 1568 N N . GLN A 1 207 ? 4.255 -16.751 31.306 1.00 39.06 207 GLN A N 1
ATOM 1569 C CA . GLN A 1 207 ? 5.687 -16.984 31.101 1.00 39.06 207 GLN A CA 1
ATOM 1570 C C . GLN A 1 207 ? 6.489 -15.740 31.516 1.00 39.06 207 GLN A C 1
ATOM 1572 O O . GLN A 1 207 ? 6.560 -14.750 30.792 1.00 39.06 207 GLN A O 1
ATOM 1577 N N . HIS A 1 208 ? 7.100 -15.788 32.702 1.00 31.80 208 HIS A N 1
ATOM 1578 C CA . HIS A 1 208 ? 8.063 -14.781 33.154 1.00 31.80 208 HIS A CA 1
ATOM 1579 C C . HIS A 1 208 ? 9.424 -15.015 32.482 1.00 31.80 208 HIS A C 1
ATOM 1581 O O . HIS A 1 208 ? 10.100 -15.999 32.775 1.00 31.80 208 HIS A O 1
ATOM 1587 N N . HIS A 1 209 ? 9.863 -14.094 31.622 1.00 40.72 209 HIS A N 1
ATOM 1588 C CA . HIS A 1 209 ? 11.272 -14.003 31.226 1.00 40.72 209 HIS A CA 1
ATOM 1589 C C . HIS A 1 209 ? 12.018 -13.155 32.265 1.00 40.72 209 HIS A C 1
ATOM 1591 O O . HIS A 1 209 ? 12.071 -11.931 32.177 1.00 40.72 209 HIS A O 1
ATOM 1597 N N . GLY A 1 210 ? 12.527 -13.814 33.307 1.00 32.81 210 GLY A N 1
ATOM 1598 C CA . GLY A 1 210 ? 13.437 -13.209 34.275 1.00 32.81 210 GLY A CA 1
ATOM 1599 C C . GLY A 1 210 ? 14.877 -13.280 33.772 1.00 32.81 210 GLY A C 1
ATOM 1600 O O . GLY A 1 210 ? 15.438 -14.367 33.659 1.00 32.81 210 GLY A O 1
ATOM 1601 N N . ASP A 1 211 ? 15.464 -12.119 33.488 1.00 41.91 211 ASP A N 1
ATOM 1602 C CA . ASP A 1 211 ? 16.884 -11.924 33.186 1.00 41.91 211 ASP A CA 1
ATOM 1603 C C . ASP A 1 211 ? 17.737 -12.273 34.424 1.00 41.91 211 ASP A C 1
ATOM 1605 O O . ASP A 1 211 ? 17.889 -11.473 35.350 1.00 41.91 211 ASP A O 1
ATOM 1609 N N . GLN A 1 212 ? 18.268 -13.499 34.488 1.00 40.16 212 GLN A N 1
ATOM 1610 C CA . GLN A 1 212 ? 19.261 -13.894 35.492 1.00 40.16 212 GLN A CA 1
ATOM 1611 C C . GLN A 1 212 ? 20.675 -13.533 35.014 1.00 40.16 212 GLN A C 1
ATOM 1613 O O . GLN A 1 212 ? 21.466 -14.393 34.623 1.00 40.16 212 GLN A O 1
ATOM 1618 N N . ARG A 1 213 ? 21.045 -12.251 35.117 1.00 39.53 213 ARG A N 1
ATOM 1619 C CA . ARG A 1 213 ? 22.462 -11.861 35.181 1.00 39.53 213 ARG A CA 1
ATOM 1620 C C . ARG A 1 213 ? 23.011 -12.203 36.560 1.00 39.53 213 ARG A C 1
ATOM 1622 O O . ARG A 1 213 ? 22.910 -11.429 37.511 1.00 39.53 213 ARG A O 1
ATOM 1629 N N . ASN A 1 214 ? 23.577 -13.400 36.656 1.00 44.22 214 ASN A N 1
ATOM 1630 C CA . ASN A 1 214 ? 24.241 -13.890 37.852 1.00 44.22 214 ASN A CA 1
ATOM 1631 C C . ASN A 1 214 ? 25.536 -13.093 38.097 1.00 44.22 214 ASN A C 1
ATOM 1633 O O . ASN A 1 214 ? 26.473 -13.139 37.301 1.00 44.22 214 ASN A O 1
ATOM 1637 N N . ARG A 1 215 ? 25.568 -12.360 39.216 1.00 40.47 215 ARG A N 1
ATOM 1638 C CA . ARG A 1 215 ? 26.791 -11.890 39.876 1.00 40.47 215 ARG A CA 1
ATOM 1639 C C . ARG A 1 215 ? 27.528 -13.108 40.433 1.00 40.47 215 ARG A C 1
ATOM 1641 O O . ARG A 1 215 ? 26.951 -13.841 41.230 1.00 40.47 215 ARG A O 1
ATOM 1648 N N . ALA A 1 216 ? 28.807 -13.251 40.115 1.00 47.81 216 ALA A N 1
ATOM 1649 C CA . ALA A 1 216 ? 29.742 -13.989 40.951 1.00 47.81 216 ALA A CA 1
ATOM 1650 C C . ALA A 1 216 ? 31.047 -13.187 41.053 1.00 47.81 216 ALA A C 1
ATOM 1652 O O . ALA A 1 216 ? 31.621 -12.816 40.033 1.00 47.81 216 ALA A O 1
ATOM 1653 N N . LEU A 1 217 ? 31.344 -12.870 42.317 1.00 48.09 217 LEU A N 1
ATOM 1654 C CA . LEU A 1 217 ? 32.570 -12.426 42.995 1.00 48.09 217 LEU A CA 1
ATOM 1655 C C . LEU A 1 217 ? 33.849 -12.252 42.165 1.00 48.09 217 LEU A C 1
ATOM 1657 O O . LEU A 1 217 ? 34.282 -13.233 41.527 1.00 48.09 217 LEU A O 1
#

Sequence (217 aa):
MATDPHADELLFWALESTAGDTTCWLRIDRWAPADSPTDPSGDVAQRAVSTLMAQELVTGRRAITHLVVEFSLTPAGVREAERRREAVASRRARLEYAENAILNWVFETASPGRPVELIDFIGCPASFFYGDRLTAEEITEATSSLVGLRMLATTGGPLTGAWLEPEGRSCVMSGLPVREYLRGNGVQLVQHIHSGGVGAQGVDVTQHHGDQRNRAL

Foldseek 3Di:
DQDLLLLLVVLLVQCVVCVLDQVDKDFLVPDAAPVCNPPVVSVSSQVSVVSCVVVVQKDFDADPVRGGGIIGGDNNSNVVSVVLVVLVVDLVSLLLLLLQLQLLCQVVPDDVPFFDQQVVVQVDSSQRRSNRGPDPVSNQVSQVVCVLVQQKDADPGSRHRMHGDPLSVVCVVVVDRPVVSCVVVVPDRPPPPPPPDPDDDDDDDDDDPDPPPDDDD

Radius of gyration: 22.5 Å; chains: 1; bounding box: 54×48×70 Å

Secondary structure (DSSP, 8-state):
----HHHHHHHHHHHHHHTT-TTPPEEGGG---TT-S--TT-HHHHHHHHHHHHTTSEEEEE-TTS-EEEEEE-HHHHHHHHHHHHHHH-HHHHHHHHHHHHHHHHHHHPBTTB-B-GGGGGGSGGGEETTEEPPHHHHHHHHHHHHHTTSEEESSSTTSSEEE-HHHHHHHHHTS-HHHHHHHTT-----------TTPPP---------------